Protein AF-A0AAV9GGZ1-F1 (afdb_monomer_lite)

pLDDT: mean 77.71, std 17.26, range [25.22, 97.0]

Sequence (362 aa):
MVTKPGWRAYVCIECCAFNQRTHWSYLQCRRCRRIEFIRLPNIDVTDLLNNHFTGLRGQLPMDDAFLESNIDQFIKSGKGVMGRTKLHTTRYTFERFDLGHNNSVMVGFPNWEVIVKELGPSFHSLWDLTRTDGSGKPPLLDLVRAPTRTGLGASEEGKTLTAWFGRNFGIPYTARMKMPNDPMDQAPETVLELLEFLEENVKEALAASGAADSTTAHTLSPRFNEALPIGNYPGQGMHWHSDDEKGVVGDIVASVSLGGLAHMSFALKHKYRVGRLHQGKNIAHVDDVIVKGTLKEEEKLQIQAEFLEGATSWNEATERMSALVRDIKCSQRSVETILKFPLPFGAVMVQQGKSLNEIYVH

Structure (mmCIF, N/CA/C/O backbone):
data_AF-A0AAV9GGZ1-F1
#
_entry.id   AF-A0AAV9GGZ1-F1
#
loop_
_atom_site.group_PDB
_atom_site.id
_atom_site.type_symbol
_atom_site.label_atom_id
_atom_site.label_alt_id
_atom_site.label_comp_id
_atom_site.label_asym_id
_atom_site.label_entity_id
_atom_site.label_seq_id
_atom_site.pdbx_PDB_ins_code
_atom_site.Cartn_x
_atom_site.Cartn_y
_atom_site.Cartn_z
_atom_site.occupancy
_atom_site.B_iso_or_equiv
_atom_site.auth_seq_id
_atom_site.auth_comp_id
_atom_site.auth_asym_id
_atom_site.auth_atom_id
_atom_site.pdbx_PDB_model_num
ATOM 1 N N . MET A 1 1 ? 4.302 -36.174 11.177 1.00 31.92 1 MET A N 1
ATOM 2 C CA . MET A 1 1 ? 3.641 -35.111 10.388 1.00 31.92 1 MET A CA 1
ATOM 3 C C . MET A 1 1 ? 3.763 -33.810 11.154 1.00 31.92 1 MET A C 1
ATOM 5 O O . MET A 1 1 ? 3.112 -33.656 12.176 1.00 31.92 1 MET A O 1
ATOM 9 N N . VAL A 1 2 ? 4.646 -32.913 10.715 1.00 25.22 2 VAL A N 1
ATOM 10 C CA . VAL A 1 2 ? 4.756 -31.568 11.290 1.00 25.22 2 VAL A CA 1
ATOM 11 C C . VAL A 1 2 ? 3.592 -30.763 10.728 1.00 25.22 2 VAL A C 1
ATOM 13 O O . VAL A 1 2 ? 3.607 -30.362 9.565 1.00 25.22 2 VAL A O 1
ATOM 16 N N . THR A 1 3 ? 2.534 -30.596 11.516 1.00 29.08 3 THR A N 1
ATOM 17 C CA . THR A 1 3 ? 1.477 -29.649 11.178 1.00 29.08 3 THR A CA 1
ATOM 18 C C . THR A 1 3 ? 2.125 -28.271 11.131 1.00 29.08 3 THR A C 1
ATOM 20 O O . THR A 1 3 ? 2.647 -27.798 12.142 1.00 29.08 3 THR A O 1
ATOM 23 N N . LYS A 1 4 ? 2.093 -27.612 9.964 1.00 28.45 4 LYS A N 1
ATOM 24 C CA . LYS A 1 4 ? 2.225 -26.148 9.898 1.00 28.45 4 LYS A CA 1
ATOM 25 C C . LYS A 1 4 ? 1.340 -25.545 11.005 1.00 28.45 4 LYS A C 1
ATOM 27 O O . LYS A 1 4 ? 0.327 -26.172 11.324 1.00 28.45 4 LYS A O 1
ATOM 32 N N . PRO A 1 5 ? 1.649 -24.366 11.570 1.00 34.41 5 PRO A N 1
ATOM 33 C CA . PRO A 1 5 ? 0.759 -23.672 12.499 1.00 34.41 5 PRO A CA 1
ATOM 34 C C . PRO A 1 5 ? -0.486 -23.176 11.739 1.00 34.41 5 PRO A C 1
ATOM 36 O O . PRO A 1 5 ? -0.700 -21.991 11.524 1.00 34.41 5 PRO A O 1
ATOM 39 N N . GLY A 1 6 ? -1.282 -24.112 11.232 1.00 32.81 6 GLY A N 1
ATOM 40 C CA . GLY A 1 6 ? -2.591 -23.894 10.674 1.00 32.81 6 GLY A CA 1
ATOM 41 C C . GLY A 1 6 ? -3.533 -23.787 11.851 1.00 32.81 6 GLY A C 1
ATOM 42 O O . GLY A 1 6 ? -3.641 -24.725 12.635 1.00 32.81 6 GLY A O 1
ATOM 43 N N . TRP A 1 7 ? -4.131 -22.608 11.995 1.00 45.72 7 TRP A N 1
ATOM 44 C CA . TRP A 1 7 ? -5.456 -22.385 12.561 1.00 45.72 7 TRP A CA 1
ATOM 45 C C . TRP A 1 7 ? -6.031 -23.580 13.328 1.00 45.72 7 TRP A C 1
ATOM 47 O O . TRP A 1 7 ? -6.526 -24.533 12.727 1.00 45.72 7 TRP A O 1
ATOM 57 N N . ARG A 1 8 ? -6.007 -23.507 14.664 1.00 42.44 8 ARG A N 1
ATOM 58 C CA . ARG A 1 8 ? -6.786 -24.422 15.502 1.00 42.44 8 ARG A CA 1
ATOM 59 C C . ARG A 1 8 ? -8.254 -24.157 15.183 1.00 42.44 8 ARG A C 1
ATOM 61 O O . ARG A 1 8 ? -8.800 -23.133 15.583 1.00 42.44 8 ARG A O 1
ATOM 68 N N . ALA A 1 9 ? -8.864 -25.018 14.376 1.00 51.50 9 ALA A N 1
ATOM 69 C CA . ALA A 1 9 ? -10.282 -24.925 14.090 1.00 51.50 9 ALA A CA 1
ATOM 70 C C . ALA A 1 9 ? -11.036 -25.128 15.412 1.00 51.50 9 ALA A C 1
ATOM 72 O O . ALA A 1 9 ? -10.966 -26.200 16.011 1.00 51.50 9 ALA A O 1
ATOM 73 N N . TYR A 1 10 ? -11.701 -24.079 15.895 1.00 63.03 10 TYR A N 1
ATOM 74 C CA . TYR A 1 10 ? -12.600 -24.181 17.040 1.00 63.03 10 TYR A CA 1
ATOM 75 C C . TYR A 1 10 ? -13.741 -25.130 16.680 1.00 63.03 10 TYR A C 1
ATOM 77 O O . TYR A 1 10 ? -14.231 -25.111 15.553 1.00 63.03 10 TYR A O 1
ATOM 85 N N . VAL A 1 11 ? -14.159 -25.973 17.616 1.00 73.44 11 VAL A N 1
ATOM 86 C CA . VAL A 1 11 ? -15.248 -26.927 17.401 1.00 73.44 11 VAL A CA 1
ATOM 87 C C . VAL A 1 11 ? -16.536 -26.320 17.945 1.00 73.44 11 VAL A C 1
ATOM 89 O O . VAL A 1 11 ? -16.559 -25.817 19.062 1.00 73.44 11 VAL A O 1
ATOM 92 N N . CYS A 1 12 ? -17.611 -26.356 17.159 1.00 77.75 12 CYS A N 1
ATOM 93 C CA . CYS A 1 12 ? -18.922 -25.899 17.596 1.00 77.75 12 CYS A CA 1
ATOM 94 C C . CYS A 1 12 ? -19.422 -26.753 18.764 1.00 77.75 12 CYS A C 1
ATOM 96 O O . CYS A 1 12 ? -19.565 -27.966 18.619 1.00 77.75 12 CYS A O 1
ATOM 98 N N . ILE A 1 13 ? -19.772 -26.124 19.884 1.00 79.62 13 ILE A N 1
ATOM 99 C CA . ILE A 1 13 ? -20.266 -26.837 21.072 1.00 79.62 13 ILE A CA 1
ATOM 100 C C . ILE A 1 13 ? -21.632 -27.513 20.882 1.00 79.62 13 ILE A C 1
ATOM 102 O O . ILE A 1 13 ? -21.994 -28.377 21.667 1.00 79.62 13 ILE A O 1
ATOM 106 N N . GLU A 1 14 ? -22.388 -27.142 19.847 1.00 84.69 14 GLU A N 1
ATOM 107 C CA . GLU A 1 14 ? -23.742 -27.665 19.622 1.00 84.69 14 GLU A CA 1
ATOM 108 C C . GLU A 1 14 ? -23.784 -28.875 18.692 1.00 84.69 14 GLU A C 1
ATOM 110 O O . GLU A 1 14 ? -24.537 -29.811 18.926 1.00 84.69 14 GLU A O 1
ATOM 115 N N . CYS A 1 15 ? -22.972 -28.879 17.634 1.00 87.44 15 CYS A N 1
ATOM 116 C CA . CYS A 1 15 ? -22.989 -29.958 16.639 1.00 87.44 15 CYS A CA 1
ATOM 117 C C . CYS A 1 15 ? -21.618 -30.592 16.381 1.00 87.44 15 CYS A C 1
ATOM 119 O O . CYS A 1 15 ? -21.482 -31.404 15.463 1.00 87.44 15 CYS A O 1
ATOM 121 N N . CYS A 1 16 ? -20.598 -30.178 17.138 1.00 82.69 16 CYS A N 1
ATOM 122 C CA . CYS A 1 16 ? -19.212 -30.637 17.051 1.00 82.69 16 CYS A CA 1
ATOM 123 C C . CYS A 1 16 ? -18.549 -30.476 15.671 1.00 82.69 16 CYS A C 1
ATOM 125 O O . CYS A 1 16 ? -17.483 -31.034 15.423 1.00 82.69 16 CYS A O 1
ATOM 127 N N . ALA A 1 17 ? -19.144 -29.698 14.762 1.00 77.62 17 ALA A N 1
ATOM 128 C CA . ALA A 1 17 ? -18.520 -29.360 13.489 1.00 77.62 17 ALA A CA 1
ATOM 129 C C . ALA A 1 17 ? -17.430 -28.298 13.685 1.00 77.62 17 ALA A C 1
ATOM 131 O O . ALA A 1 17 ? -17.545 -27.428 14.549 1.00 77.62 17 ALA A O 1
ATOM 132 N N . PHE A 1 18 ? -16.398 -28.326 12.843 1.00 71.75 18 PHE A N 1
ATOM 133 C CA . PHE A 1 18 ? -15.385 -27.276 12.828 1.00 71.75 18 PHE A CA 1
ATOM 134 C C . PHE A 1 18 ? -16.003 -25.928 12.440 1.00 71.75 18 PHE A C 1
ATOM 136 O O . PHE A 1 18 ? -16.658 -25.788 11.402 1.00 71.75 18 PHE A O 1
ATOM 143 N N . ASN A 1 19 ? -15.784 -24.929 13.287 1.00 66.94 19 ASN A N 1
ATOM 144 C CA . ASN A 1 19 ? -16.133 -23.549 13.016 1.00 66.94 19 ASN A CA 1
ATOM 145 C C . ASN A 1 19 ? -15.199 -22.979 11.953 1.00 66.94 19 ASN A C 1
ATOM 147 O O . ASN A 1 19 ? -14.006 -23.289 11.898 1.00 66.94 19 ASN A O 1
ATOM 151 N N . GLN A 1 20 ? -15.744 -22.075 11.148 1.00 71.19 20 GLN A N 1
ATOM 152 C CA . GLN A 1 20 ? -14.938 -21.215 10.306 1.00 71.19 20 GLN A CA 1
ATOM 153 C C . GLN A 1 20 ? -14.939 -19.813 10.899 1.00 71.19 20 GLN A C 1
ATOM 155 O O . GLN A 1 20 ? -15.985 -19.278 11.268 1.00 71.19 20 GLN A O 1
ATOM 160 N N . ARG A 1 21 ? -13.762 -19.188 10.937 1.00 72.94 21 ARG A N 1
ATOM 161 C CA . ARG A 1 21 ? -13.689 -17.748 11.152 1.00 72.94 21 ARG A CA 1
ATOM 162 C C . ARG A 1 21 ? -13.918 -17.042 9.824 1.00 72.94 21 ARG A C 1
ATOM 164 O O . ARG A 1 21 ? -13.011 -16.985 8.993 1.00 72.94 21 ARG A O 1
ATOM 171 N N . THR A 1 22 ? -15.151 -16.601 9.613 1.00 75.56 22 THR A N 1
ATOM 172 C CA . THR A 1 22 ? -15.595 -15.780 8.475 1.00 75.56 22 THR A CA 1
ATOM 173 C C . THR A 1 22 ? -15.694 -14.304 8.846 1.00 75.56 22 THR A C 1
ATOM 175 O O . THR A 1 22 ? -15.587 -13.454 7.968 1.00 75.56 22 THR A O 1
ATOM 178 N N . HIS A 1 23 ? -15.823 -14.019 10.143 1.00 78.88 23 HIS A N 1
ATOM 179 C CA . HIS A 1 23 ? -15.986 -12.691 10.707 1.00 78.88 23 HIS A CA 1
ATOM 180 C C . HIS A 1 23 ? -14.882 -12.385 11.733 1.00 78.88 23 HIS A C 1
ATOM 182 O O . HIS A 1 23 ? -14.370 -13.296 12.395 1.00 78.88 23 HIS A O 1
ATOM 188 N N . TRP A 1 24 ? -14.484 -11.117 11.858 1.00 81.19 24 TRP A N 1
ATOM 189 C CA . TRP A 1 24 ? -13.409 -10.699 12.765 1.00 81.19 24 TRP A CA 1
ATOM 190 C C . TRP A 1 24 ? -13.712 -11.063 14.228 1.00 81.19 24 TRP A C 1
ATOM 192 O O . TRP A 1 24 ? -12.900 -11.692 14.912 1.00 81.19 24 TRP A O 1
ATOM 202 N N . SER A 1 25 ? -14.925 -10.757 14.674 1.00 73.94 25 SER A N 1
ATOM 203 C CA . SER A 1 25 ? -15.319 -10.744 16.095 1.00 73.94 25 SER A CA 1
ATOM 204 C C . SER A 1 25 ? -16.024 -12.012 16.576 1.00 73.94 25 SER A C 1
ATOM 206 O O . SER A 1 25 ? -16.293 -12.162 17.766 1.00 73.94 25 SER A O 1
ATOM 208 N N . TYR A 1 26 ? -16.334 -12.945 15.674 1.00 73.31 26 TYR A N 1
ATOM 209 C CA . TYR A 1 26 ? -17.024 -14.182 16.032 1.00 73.31 26 TYR A CA 1
ATOM 210 C C . TYR A 1 26 ? -16.679 -15.347 15.108 1.00 73.31 26 TYR A C 1
ATOM 212 O O . TYR A 1 26 ? -16.178 -15.190 13.993 1.00 73.31 26 TYR A O 1
ATOM 220 N N . LEU A 1 27 ? -16.962 -16.546 15.602 1.00 76.12 27 LEU A N 1
ATOM 221 C CA . LEU A 1 27 ? -16.938 -17.794 14.857 1.00 76.12 27 LEU A CA 1
ATOM 222 C C . LEU A 1 27 ? -18.356 -18.143 14.429 1.00 76.12 27 LEU A C 1
ATOM 224 O O . LEU A 1 27 ? -19.290 -17.978 15.210 1.00 76.12 27 LEU A O 1
ATOM 228 N N . GLN A 1 28 ? -18.511 -18.671 13.217 1.00 80.94 28 GLN A N 1
ATOM 229 C CA . GLN A 1 28 ? -19.781 -19.230 12.773 1.00 80.94 28 GLN A CA 1
ATOM 230 C C . GLN A 1 28 ? -19.608 -20.713 12.452 1.00 80.94 28 GLN A C 1
ATOM 232 O O . GLN A 1 28 ? -18.733 -21.115 11.673 1.00 80.94 28 GLN A O 1
ATOM 237 N N . CYS A 1 29 ? -20.468 -21.540 13.041 1.00 80.88 29 CYS A N 1
ATOM 238 C CA . CYS A 1 29 ? -20.536 -22.948 12.697 1.00 80.88 29 CYS A CA 1
ATOM 239 C C . CYS A 1 29 ? -21.097 -23.120 11.283 1.00 80.88 29 CYS A C 1
ATOM 241 O O . CYS A 1 29 ? -22.196 -22.655 10.982 1.00 80.88 29 CYS A O 1
ATOM 243 N N . ARG A 1 30 ? -20.391 -23.856 10.418 1.00 77.06 30 ARG A N 1
ATOM 244 C CA . ARG A 1 30 ? -20.884 -24.146 9.062 1.00 77.06 30 ARG A CA 1
ATOM 245 C C . ARG A 1 30 ? -22.129 -25.037 9.041 1.00 77.06 30 ARG A C 1
ATOM 247 O O . ARG A 1 30 ? -22.916 -24.929 8.112 1.00 77.06 30 ARG A O 1
ATOM 254 N N . ARG A 1 31 ? -22.307 -25.906 10.044 1.00 80.44 31 ARG A N 1
ATOM 255 C CA . ARG A 1 31 ? -23.391 -26.902 10.075 1.00 80.44 31 ARG A CA 1
ATOM 256 C C . ARG A 1 31 ? -24.676 -26.357 10.692 1.00 80.44 31 ARG A C 1
ATOM 258 O O . ARG A 1 31 ? -25.709 -26.386 10.042 1.00 80.44 31 ARG A O 1
ATOM 265 N N . CYS A 1 32 ? -24.622 -25.875 11.933 1.00 87.00 32 CYS A N 1
ATOM 266 C CA . CYS A 1 32 ? -25.814 -25.400 12.646 1.00 87.00 32 CYS A CA 1
ATOM 267 C C . CYS A 1 32 ? -25.961 -23.873 12.662 1.00 87.00 32 CYS A C 1
ATOM 269 O O . CYS A 1 32 ? -26.879 -23.365 13.291 1.00 87.00 32 CYS A O 1
ATOM 271 N N . ARG A 1 33 ? -25.052 -23.129 12.012 1.00 83.69 33 ARG A N 1
ATOM 272 C CA . ARG A 1 33 ? -25.036 -21.653 11.964 1.00 83.69 33 ARG A CA 1
ATOM 273 C C . ARG A 1 33 ? -24.884 -20.939 13.312 1.00 83.69 33 ARG A C 1
ATOM 275 O O . ARG A 1 33 ? -24.861 -19.710 13.316 1.00 83.69 33 ARG A O 1
ATOM 282 N N . ARG A 1 34 ? -24.692 -21.668 14.422 1.00 83.00 34 ARG A N 1
ATOM 283 C CA . ARG A 1 34 ? -24.407 -21.091 15.744 1.00 83.00 34 ARG A CA 1
ATOM 284 C C . ARG A 1 34 ? -23.237 -20.113 15.663 1.00 83.00 34 ARG A C 1
ATOM 286 O O . ARG A 1 34 ? -22.189 -20.443 15.100 1.00 83.00 34 ARG A O 1
ATOM 293 N N . ILE A 1 35 ? -23.438 -18.941 16.251 1.00 82.19 35 ILE A N 1
ATOM 294 C CA . ILE A 1 35 ? -22.429 -17.896 16.387 1.00 82.19 35 ILE A CA 1
ATOM 295 C C . ILE A 1 35 ? -21.815 -17.995 17.782 1.00 82.19 35 ILE A C 1
ATOM 297 O O . ILE A 1 35 ? -22.527 -18.106 18.779 1.00 82.19 35 ILE A O 1
ATOM 301 N N . GLU A 1 36 ? -20.490 -17.969 17.844 1.00 75.31 36 GLU A N 1
ATOM 302 C CA . GLU A 1 36 ? -19.736 -17.902 19.090 1.00 75.31 36 GLU A CA 1
ATOM 303 C C . GLU A 1 36 ? -18.845 -16.663 19.055 1.00 75.31 36 GLU A C 1
ATOM 305 O O . GLU A 1 36 ? -17.898 -16.573 18.269 1.00 75.31 36 GLU A O 1
ATOM 310 N N . PHE A 1 37 ? -19.188 -15.676 19.878 1.00 72.50 37 PHE A N 1
ATOM 311 C CA . PHE A 1 37 ? -18.444 -14.427 19.962 1.00 72.50 37 PHE A CA 1
ATOM 312 C C . PHE A 1 37 ? -17.102 -14.665 20.647 1.00 72.50 37 PHE A C 1
ATOM 314 O O . PHE A 1 37 ? -17.041 -15.181 21.764 1.00 72.50 37 PHE A O 1
ATOM 321 N N . ILE A 1 38 ? -16.017 -14.281 19.973 1.00 65.44 38 ILE A N 1
ATOM 322 C CA . ILE A 1 38 ? -14.684 -14.349 20.564 1.00 65.44 38 ILE A CA 1
ATOM 323 C C . ILE A 1 38 ? -14.480 -13.047 21.325 1.00 65.44 38 ILE A C 1
ATOM 325 O O . ILE A 1 38 ? -14.452 -11.972 20.725 1.00 65.44 38 ILE A O 1
ATOM 329 N N . ARG A 1 39 ? -14.263 -13.136 22.641 1.00 60.16 39 ARG A N 1
ATOM 330 C CA . ARG A 1 39 ? -13.670 -12.014 23.372 1.00 60.16 39 ARG A CA 1
ATOM 331 C C . ARG A 1 39 ? -12.235 -11.855 22.895 1.00 60.16 39 ARG A C 1
ATOM 333 O O . ARG A 1 39 ? -11.362 -12.638 23.266 1.00 60.16 39 ARG A O 1
ATOM 340 N N . LEU A 1 40 ? -12.009 -10.870 22.034 1.00 57.06 40 LEU A N 1
ATOM 341 C CA . LEU A 1 40 ? -10.659 -10.412 21.754 1.00 57.06 40 LEU A CA 1
ATOM 342 C C . LEU A 1 40 ? -10.094 -9.803 23.043 1.00 57.06 40 LEU A C 1
ATOM 344 O O . LEU A 1 40 ? -10.853 -9.164 23.781 1.00 57.06 40 LEU A O 1
ATOM 348 N N . PRO A 1 41 ? -8.807 -10.028 23.357 1.00 52.84 41 PRO A N 1
ATOM 349 C CA . PRO A 1 41 ? -8.187 -9.347 24.484 1.00 52.84 41 PRO A CA 1
ATOM 350 C C . PRO A 1 41 ? -8.375 -7.833 24.320 1.00 52.84 41 PRO A C 1
ATOM 352 O O . PRO A 1 41 ? -8.265 -7.318 23.207 1.00 52.84 41 PRO A O 1
ATOM 355 N N . ASN A 1 42 ? -8.688 -7.129 25.413 1.00 50.47 42 ASN A N 1
ATOM 356 C CA . ASN A 1 42 ? -8.604 -5.671 25.420 1.00 50.47 42 ASN A CA 1
ATOM 357 C C . ASN A 1 42 ? -7.146 -5.324 25.132 1.00 50.47 42 ASN A C 1
ATOM 359 O O . ASN A 1 42 ? -6.278 -5.676 25.927 1.00 50.47 42 ASN A O 1
ATOM 363 N N . ILE A 1 43 ? -6.880 -4.697 23.992 1.00 52.31 43 ILE A N 1
ATOM 364 C CA . ILE A 1 43 ? -5.585 -4.077 23.756 1.00 52.31 43 ILE A CA 1
ATOM 365 C C . ILE A 1 43 ? -5.714 -2.676 24.343 1.00 52.31 43 ILE A C 1
ATOM 367 O O . ILE A 1 43 ? -6.410 -1.835 23.777 1.00 52.31 43 ILE A O 1
ATOM 371 N N . ASP A 1 44 ? -5.135 -2.464 25.521 1.00 51.62 44 ASP A N 1
ATOM 372 C CA . ASP A 1 44 ? -5.004 -1.124 26.085 1.00 51.62 44 ASP A CA 1
ATOM 373 C C . ASP A 1 44 ? -3.918 -0.382 25.292 1.00 51.62 44 ASP A C 1
ATOM 375 O O . ASP A 1 44 ? -2.806 -0.889 25.127 1.00 51.62 44 ASP A O 1
ATOM 379 N N . VAL A 1 45 ? -4.224 0.807 24.768 1.00 49.38 45 VAL A N 1
ATOM 380 C CA . VAL A 1 45 ? -3.216 1.641 24.096 1.00 49.38 45 VAL A CA 1
ATOM 381 C C . VAL A 1 45 ? -2.150 2.048 25.094 1.00 49.38 45 VAL A C 1
ATOM 383 O O . VAL A 1 45 ? -0.980 2.080 24.748 1.00 49.38 45 VAL A O 1
ATOM 386 N N . THR A 1 46 ? -2.512 2.232 26.358 1.00 51.84 46 THR A N 1
ATOM 387 C CA . THR A 1 46 ? -1.570 2.455 27.450 1.00 51.84 46 THR A CA 1
ATOM 388 C C . THR A 1 46 ? -0.571 1.303 27.561 1.00 51.84 46 THR A C 1
ATOM 390 O O . THR A 1 46 ? 0.599 1.557 27.807 1.00 51.84 46 THR A O 1
ATOM 393 N N . ASP A 1 47 ? -0.972 0.056 27.294 1.00 48.75 47 ASP A N 1
ATOM 394 C CA . ASP A 1 47 ? -0.052 -1.089 27.248 1.00 48.75 47 ASP A CA 1
ATOM 395 C C . ASP A 1 47 ? 0.789 -1.135 25.963 1.00 48.75 47 ASP A C 1
ATOM 397 O O . ASP A 1 47 ? 1.914 -1.623 26.012 1.00 48.75 47 ASP A O 1
ATOM 401 N N . LEU A 1 48 ? 0.293 -0.619 24.830 1.00 49.88 48 LEU A N 1
ATOM 402 C CA . LEU A 1 48 ? 1.098 -0.416 23.611 1.00 49.88 48 LEU A CA 1
ATOM 403 C C . LEU A 1 48 ? 2.148 0.696 23.794 1.00 49.88 48 LEU A C 1
ATOM 405 O O . LEU A 1 48 ? 3.224 0.628 23.204 1.00 49.88 48 LEU A O 1
ATOM 409 N N . LEU A 1 49 ? 1.819 1.711 24.597 1.00 48.72 49 LEU A N 1
ATOM 410 C CA . LEU A 1 49 ? 2.619 2.912 24.835 1.00 48.72 49 LEU A CA 1
ATOM 411 C C . LEU A 1 49 ? 3.605 2.763 26.005 1.00 48.72 49 LEU A C 1
ATOM 413 O O . LEU A 1 49 ? 4.730 3.246 25.909 1.00 48.72 49 LEU A O 1
ATOM 417 N N . ASN A 1 50 ? 3.207 2.093 27.092 1.00 44.53 50 ASN A N 1
ATOM 418 C CA . ASN A 1 50 ? 3.972 2.007 28.344 1.00 44.53 50 ASN A CA 1
ATOM 419 C C . ASN A 1 50 ? 4.696 0.673 28.543 1.00 44.53 50 ASN A C 1
ATOM 421 O O . ASN A 1 50 ? 5.563 0.581 29.410 1.00 44.53 50 ASN A O 1
ATOM 425 N N . ASN A 1 51 ? 4.360 -0.366 27.776 1.00 37.66 51 ASN A N 1
ATOM 426 C CA . ASN A 1 51 ? 4.991 -1.671 27.889 1.00 37.66 51 ASN A CA 1
ATOM 427 C C . ASN A 1 51 ? 5.441 -2.179 26.521 1.00 37.66 51 ASN A C 1
ATOM 429 O O . ASN A 1 51 ? 4.727 -2.124 25.525 1.00 37.66 51 ASN A O 1
ATOM 433 N N . HIS A 1 52 ? 6.639 -2.761 26.493 1.00 42.34 52 HIS A N 1
ATOM 434 C CA . HIS A 1 52 ? 7.066 -3.653 25.426 1.00 42.34 52 HIS A CA 1
ATOM 435 C C . HIS A 1 52 ? 5.987 -4.727 25.240 1.00 42.34 52 HIS A C 1
ATOM 437 O O . HIS A 1 52 ? 5.939 -5.688 26.012 1.00 42.34 52 HIS A O 1
ATOM 443 N N . PHE A 1 53 ? 5.112 -4.589 24.242 1.00 38.28 53 PHE A N 1
ATOM 444 C CA . PHE A 1 53 ? 4.126 -5.614 23.926 1.00 38.28 53 PHE A CA 1
ATOM 445 C C . PHE A 1 53 ? 4.868 -6.848 23.391 1.00 38.28 53 PHE A C 1
ATOM 447 O O . PHE A 1 53 ? 5.062 -7.066 22.199 1.00 38.28 53 PHE A O 1
ATOM 454 N N . THR A 1 54 ? 5.316 -7.681 24.325 1.00 39.03 54 THR A N 1
ATOM 455 C CA . THR A 1 54 ? 6.044 -8.942 24.140 1.00 39.03 54 THR A CA 1
ATOM 456 C C . THR A 1 54 ? 5.181 -10.031 23.484 1.00 39.03 54 THR A C 1
ATOM 458 O O . THR A 1 54 ? 5.687 -11.105 23.156 1.00 39.03 54 THR A O 1
ATOM 461 N N . GLY A 1 55 ? 3.895 -9.751 23.225 1.00 36.34 55 GLY A N 1
ATOM 462 C CA . GLY A 1 55 ? 2.948 -10.626 22.521 1.00 36.34 55 GLY A CA 1
ATOM 463 C C . GLY A 1 55 ? 3.098 -10.663 20.993 1.00 36.34 55 GLY A C 1
ATOM 464 O O . GLY A 1 55 ? 2.636 -11.607 20.355 1.00 36.34 55 GLY A O 1
ATOM 465 N N . LEU A 1 56 ? 3.800 -9.693 20.403 1.00 36.97 56 LEU A N 1
ATOM 466 C CA . LEU A 1 56 ? 4.290 -9.721 19.025 1.00 36.97 56 LEU A CA 1
ATOM 467 C C . LEU A 1 56 ? 5.773 -9.373 19.106 1.00 36.97 56 LEU A C 1
ATOM 469 O O . LEU A 1 56 ? 6.127 -8.210 19.236 1.00 36.97 56 LEU A O 1
ATOM 473 N N . ARG A 1 57 ? 6.643 -10.389 19.133 1.00 31.70 57 ARG A N 1
ATOM 474 C CA . ARG A 1 57 ? 8.094 -10.218 19.310 1.00 31.70 57 ARG A CA 1
ATOM 475 C C . ARG A 1 57 ? 8.640 -9.047 18.470 1.00 31.70 57 ARG A C 1
ATOM 477 O O . ARG A 1 57 ? 8.826 -9.212 17.268 1.00 31.70 57 ARG A O 1
ATOM 484 N N . GLY A 1 58 ? 9.015 -7.946 19.128 1.00 33.03 58 GLY A N 1
ATOM 485 C CA . GLY A 1 58 ? 10.354 -7.404 18.913 1.00 33.03 58 GLY A CA 1
ATOM 486 C C . GLY A 1 58 ? 10.593 -5.908 18.733 1.00 33.03 58 GLY A C 1
ATOM 487 O O . GLY A 1 58 ? 11.756 -5.621 18.480 1.00 33.03 58 GLY A O 1
ATOM 488 N N . GLN A 1 59 ? 9.648 -4.964 18.842 1.00 40.34 59 GLN A N 1
ATOM 489 C CA . GLN A 1 59 ? 10.007 -3.534 18.702 1.00 40.34 59 GLN A CA 1
ATOM 490 C C . GLN A 1 59 ? 9.245 -2.613 19.660 1.00 40.34 59 GLN A C 1
ATOM 492 O O . GLN A 1 59 ? 8.027 -2.701 19.783 1.00 40.34 59 GLN A O 1
ATOM 497 N N . LEU A 1 60 ? 10.015 -1.779 20.365 1.00 39.16 60 LEU A N 1
ATOM 498 C CA . LEU A 1 60 ? 9.574 -0.640 21.173 1.00 39.16 60 LEU A CA 1
ATOM 499 C C . LEU A 1 60 ? 8.806 0.380 20.309 1.00 39.16 60 LEU A C 1
ATOM 501 O O . LEU A 1 60 ? 9.020 0.394 19.092 1.00 39.16 60 LEU A O 1
ATOM 505 N N . PRO A 1 61 ? 7.982 1.265 20.909 1.00 44.59 61 PRO A N 1
ATOM 506 C CA . PRO A 1 61 ? 7.631 2.532 20.274 1.00 44.59 61 PRO A CA 1
ATOM 507 C C . PRO A 1 61 ? 8.931 3.174 19.789 1.00 44.59 61 PRO A C 1
ATOM 509 O O . PRO A 1 61 ? 9.859 3.374 20.574 1.00 44.59 61 PRO A O 1
ATOM 512 N N . MET A 1 62 ? 9.050 3.358 18.478 1.00 50.72 62 MET A N 1
ATOM 513 C CA . MET A 1 62 ? 10.277 3.871 17.891 1.00 50.72 62 MET A CA 1
ATOM 514 C C . MET A 1 62 ? 10.303 5.374 18.153 1.00 50.72 62 MET A C 1
ATOM 516 O O . MET A 1 62 ? 9.582 6.113 17.490 1.00 50.72 62 MET A O 1
ATOM 520 N N . ASP A 1 63 ? 11.062 5.815 19.157 1.00 50.31 63 ASP A N 1
ATOM 521 C CA . ASP A 1 63 ? 11.336 7.241 19.319 1.00 50.31 63 ASP A CA 1
ATOM 522 C C . ASP A 1 63 ? 12.159 7.765 18.127 1.00 50.31 63 ASP A C 1
ATOM 524 O O . ASP A 1 63 ? 12.738 6.989 17.355 1.00 50.31 63 ASP A O 1
ATOM 528 N N . ASP A 1 64 ? 12.189 9.087 17.949 1.00 47.81 64 ASP A N 1
ATOM 529 C CA . ASP A 1 64 ? 12.850 9.715 16.800 1.00 47.81 64 ASP A CA 1
ATOM 530 C C . ASP A 1 64 ? 14.331 9.306 16.708 1.00 47.81 64 ASP A C 1
ATOM 532 O O . ASP A 1 64 ? 14.832 9.024 15.621 1.00 47.81 64 ASP A O 1
ATOM 536 N N . ALA A 1 65 ? 15.018 9.153 17.846 1.00 54.06 65 ALA A N 1
ATOM 537 C CA . ALA A 1 65 ? 16.413 8.719 17.896 1.00 54.06 65 ALA A CA 1
ATOM 538 C C . ALA A 1 65 ? 16.591 7.250 17.464 1.00 54.06 65 ALA A C 1
ATOM 540 O O . ALA A 1 65 ? 17.561 6.906 16.778 1.00 54.06 65 ALA A O 1
ATOM 541 N N . PHE A 1 66 ? 15.661 6.365 17.829 1.00 58.69 66 PHE A N 1
ATOM 542 C CA . PHE A 1 66 ? 15.642 4.965 17.421 1.00 58.69 66 PHE A CA 1
ATOM 543 C C . PHE A 1 66 ? 15.346 4.832 15.930 1.00 58.69 66 PHE A C 1
ATOM 545 O O . PHE A 1 66 ? 16.037 4.069 15.248 1.00 58.69 66 PHE A O 1
ATOM 552 N N . LEU A 1 67 ? 14.361 5.579 15.419 1.00 55.88 67 LEU A N 1
ATOM 553 C CA . LEU A 1 67 ? 14.082 5.666 13.987 1.00 55.88 67 LEU A CA 1
ATOM 554 C C . LEU A 1 67 ? 15.339 6.122 13.252 1.00 55.88 67 LEU A C 1
ATOM 556 O O . LEU A 1 67 ? 15.838 5.410 12.389 1.00 55.88 67 LEU A O 1
ATOM 560 N N . GLU A 1 68 ? 15.926 7.248 13.640 1.00 57.19 68 GLU A N 1
ATOM 561 C CA . GLU A 1 68 ? 17.107 7.792 12.972 1.00 57.19 68 GLU A CA 1
ATOM 562 C C . GLU A 1 68 ? 18.305 6.840 12.955 1.00 57.19 68 GLU A C 1
ATOM 564 O O . GLU A 1 68 ? 19.007 6.771 11.948 1.00 57.19 68 GLU A O 1
ATOM 569 N N . SER A 1 69 ? 18.515 6.073 14.026 1.00 59.12 69 SER A N 1
ATOM 570 C CA . SER A 1 69 ? 19.661 5.164 14.142 1.00 59.12 69 SER A CA 1
ATOM 571 C C . SER A 1 69 ? 19.433 3.760 13.567 1.00 59.12 69 SER A C 1
ATOM 573 O O . SER A 1 69 ? 20.409 3.063 13.279 1.00 59.12 69 SER A O 1
ATOM 575 N N . ASN A 1 70 ? 18.181 3.321 13.382 1.00 59.00 70 ASN A N 1
ATOM 576 C CA . ASN A 1 70 ? 17.877 1.928 13.018 1.00 59.00 70 ASN A CA 1
ATOM 577 C C . ASN A 1 70 ? 16.980 1.759 11.788 1.00 59.00 70 ASN A C 1
ATOM 579 O O . ASN A 1 70 ? 16.879 0.640 11.283 1.00 59.00 70 ASN A O 1
ATOM 583 N N . ILE A 1 71 ? 16.359 2.820 11.264 1.00 65.50 71 ILE A N 1
ATOM 584 C CA . ILE A 1 71 ? 15.462 2.744 10.097 1.00 65.50 71 ILE A CA 1
ATOM 585 C C . ILE A 1 71 ? 16.132 2.068 8.890 1.00 65.50 71 ILE A C 1
ATOM 587 O O . ILE A 1 71 ? 15.523 1.233 8.219 1.00 65.50 71 ILE A O 1
ATOM 591 N N . ASP A 1 72 ? 17.428 2.322 8.697 1.00 68.88 72 ASP A N 1
ATOM 592 C CA . ASP A 1 72 ? 18.247 1.730 7.635 1.00 68.88 72 ASP A CA 1
ATOM 593 C C . ASP A 1 72 ? 18.418 0.216 7.769 1.00 68.88 72 ASP A C 1
ATOM 595 O O . ASP A 1 72 ? 18.579 -0.481 6.770 1.00 68.88 72 ASP A O 1
ATOM 599 N N . GLN A 1 73 ? 18.353 -0.322 8.988 1.00 63.53 73 GLN A N 1
ATOM 600 C CA . GLN A 1 73 ? 18.434 -1.766 9.218 1.00 63.53 73 GLN A CA 1
ATOM 601 C C . GLN A 1 73 ? 17.127 -2.473 8.833 1.00 63.53 73 GLN A C 1
ATOM 603 O O . GLN A 1 73 ? 17.131 -3.662 8.493 1.00 63.53 73 GLN A O 1
ATOM 608 N N . PHE A 1 74 ? 16.004 -1.751 8.885 1.00 59.50 74 PHE A N 1
ATOM 609 C CA . PHE A 1 74 ? 14.673 -2.288 8.605 1.00 59.50 74 PHE A CA 1
ATOM 610 C C . PHE A 1 74 ? 14.218 -2.051 7.166 1.00 59.50 74 PHE A C 1
ATOM 612 O O . PHE A 1 74 ? 13.405 -2.825 6.651 1.00 59.50 74 PHE A O 1
ATOM 619 N N . ILE A 1 75 ? 14.770 -1.036 6.500 1.00 76.12 75 ILE A N 1
ATOM 620 C CA . ILE A 1 75 ? 14.554 -0.790 5.078 1.00 76.12 75 ILE A CA 1
ATOM 621 C C . ILE A 1 75 ? 15.516 -1.647 4.265 1.00 76.12 75 ILE A C 1
ATOM 623 O O . ILE A 1 75 ? 16.734 -1.523 4.347 1.00 76.12 75 ILE A O 1
ATOM 627 N N . LYS A 1 76 ? 14.956 -2.492 3.403 1.00 75.94 76 LYS A N 1
ATOM 628 C CA . LYS A 1 76 ? 15.725 -3.186 2.371 1.00 75.94 76 LYS A CA 1
ATOM 629 C C . LYS A 1 76 ? 15.325 -2.631 1.019 1.00 75.94 76 LYS A C 1
ATOM 631 O O . LYS A 1 76 ? 14.226 -2.912 0.546 1.00 75.94 76 LYS A O 1
ATOM 636 N N . SER A 1 77 ? 16.217 -1.865 0.406 1.00 74.56 77 SER A N 1
ATOM 637 C CA . SER A 1 77 ? 16.114 -1.462 -0.993 1.00 74.56 77 SER A CA 1
ATOM 638 C C . SER A 1 77 ? 17.005 -2.359 -1.853 1.00 74.56 77 SER A C 1
ATOM 640 O O . SER A 1 77 ? 18.152 -2.656 -1.522 1.00 74.56 77 SER A O 1
ATOM 642 N N . GLY A 1 78 ? 16.437 -2.854 -2.945 1.00 67.62 78 GLY A N 1
ATOM 643 C CA . GLY A 1 78 ? 17.094 -3.698 -3.931 1.00 67.62 78 GLY A CA 1
ATOM 644 C C . GLY A 1 78 ? 17.294 -2.973 -5.260 1.00 67.62 78 GLY A C 1
ATOM 645 O O . GLY A 1 78 ? 17.064 -1.767 -5.394 1.00 67.62 78 GLY A O 1
ATOM 646 N N . LYS A 1 79 ? 17.702 -3.735 -6.279 1.00 60.69 79 LYS A N 1
ATOM 647 C CA . LYS A 1 79 ? 17.776 -3.256 -7.664 1.00 60.69 79 LYS A CA 1
ATOM 648 C C . LYS A 1 79 ? 16.359 -2.884 -8.126 1.00 60.69 79 LYS A C 1
ATOM 650 O O . LYS A 1 79 ? 15.539 -3.766 -8.344 1.00 60.69 79 LYS A O 1
ATOM 655 N N . GLY A 1 80 ? 16.065 -1.588 -8.206 1.00 63.12 80 GLY A N 1
ATOM 656 C CA . GLY A 1 80 ? 14.741 -1.073 -8.584 1.00 63.12 80 GLY A CA 1
ATOM 657 C C . GLY A 1 80 ? 14.396 0.281 -7.968 1.00 63.12 80 GLY A C 1
ATOM 658 O O . GLY A 1 80 ? 13.621 1.029 -8.547 1.00 63.12 80 GLY A O 1
ATOM 659 N N . VAL A 1 81 ? 15.029 0.642 -6.847 1.00 78.94 81 VAL A N 1
ATOM 660 C CA . VAL A 1 81 ? 14.909 1.987 -6.263 1.00 78.94 81 VAL A CA 1
ATOM 661 C C . VAL A 1 81 ? 15.880 2.940 -6.972 1.00 78.94 81 VAL A C 1
ATOM 663 O O . VAL A 1 81 ? 17.081 2.658 -7.078 1.00 78.94 81 VAL A O 1
ATOM 666 N N . MET A 1 82 ? 15.368 4.046 -7.510 1.00 77.12 82 MET A N 1
ATOM 667 C CA . MET A 1 82 ? 16.137 5.081 -8.211 1.00 77.12 82 MET A CA 1
ATOM 668 C C . MET A 1 82 ? 16.771 6.083 -7.252 1.00 77.12 82 MET A C 1
ATOM 670 O O . MET A 1 82 ? 17.930 6.444 -7.445 1.00 77.12 82 MET A O 1
ATOM 674 N N . GLY A 1 83 ? 16.055 6.455 -6.194 1.00 83.31 83 GLY A N 1
ATOM 675 C CA . GLY A 1 83 ? 16.518 7.407 -5.193 1.00 83.31 83 GLY A CA 1
ATOM 676 C C . GLY A 1 83 ? 15.842 7.191 -3.846 1.00 83.31 83 GLY A C 1
ATOM 677 O O . GLY A 1 83 ? 14.774 6.582 -3.761 1.00 83.31 83 GLY A O 1
ATOM 678 N N . ARG A 1 84 ? 16.486 7.685 -2.789 1.00 88.25 84 ARG A N 1
ATOM 679 C CA . ARG A 1 84 ? 15.936 7.730 -1.436 1.00 88.25 84 ARG A CA 1
ATOM 680 C C . ARG A 1 84 ? 16.134 9.129 -0.871 1.00 88.25 84 ARG A C 1
ATOM 682 O O . ARG A 1 84 ? 17.239 9.663 -0.949 1.00 88.25 84 ARG A O 1
ATOM 689 N N . THR A 1 85 ? 15.084 9.706 -0.303 1.00 87.06 85 THR A N 1
ATOM 690 C CA . THR A 1 85 ? 15.128 11.044 0.292 1.00 87.06 85 THR A CA 1
ATOM 691 C C . THR A 1 85 ? 14.362 11.050 1.600 1.00 87.06 85 THR A C 1
ATOM 693 O O . THR A 1 85 ? 13.223 10.592 1.656 1.00 87.06 85 THR A O 1
ATOM 696 N N . LYS A 1 86 ? 14.985 11.601 2.638 1.00 87.50 86 LYS A N 1
ATOM 697 C CA . LYS A 1 86 ? 14.345 11.815 3.930 1.00 87.50 86 LYS A CA 1
ATOM 698 C C . LYS A 1 86 ? 13.624 13.157 3.924 1.00 87.50 86 LYS A C 1
ATOM 700 O O . LYS A 1 86 ? 14.203 14.155 3.497 1.00 87.50 86 LYS A O 1
ATOM 705 N N . LEU A 1 87 ? 12.379 13.172 4.374 1.00 85.25 87 LEU A N 1
ATOM 706 C CA . LEU A 1 87 ? 11.546 14.366 4.471 1.00 85.25 87 LEU A CA 1
ATOM 707 C C . LEU A 1 87 ? 11.063 14.493 5.913 1.00 85.25 87 LEU A C 1
ATOM 709 O O . LEU A 1 87 ? 10.730 13.494 6.546 1.00 85.25 87 LEU A O 1
ATOM 713 N N . HIS A 1 88 ? 11.000 15.714 6.422 1.00 83.44 88 HIS A N 1
ATOM 714 C CA . HIS A 1 88 ? 10.542 15.973 7.781 1.00 83.44 88 HIS A CA 1
ATOM 715 C C . HIS A 1 88 ? 9.334 16.897 7.738 1.00 83.44 88 HIS A C 1
ATOM 717 O O . HIS A 1 88 ? 9.360 17.933 7.072 1.00 83.44 88 HIS A O 1
ATOM 723 N N . THR A 1 89 ? 8.286 16.511 8.453 1.00 85.06 89 THR A N 1
ATOM 724 C CA . THR A 1 89 ? 7.136 17.361 8.760 1.00 85.06 89 THR A CA 1
ATOM 725 C C . THR A 1 89 ? 7.092 17.582 10.268 1.00 85.06 89 THR A C 1
ATOM 727 O O . THR A 1 89 ? 7.909 17.046 11.019 1.00 85.06 89 THR A O 1
ATOM 730 N N . THR A 1 90 ? 6.150 18.392 10.740 1.00 81.12 90 THR A N 1
ATOM 731 C CA . THR A 1 90 ? 5.932 18.573 12.181 1.00 81.12 90 THR A CA 1
ATOM 732 C C . THR A 1 90 ? 5.450 17.295 12.865 1.00 81.12 90 THR A C 1
ATOM 734 O O . THR A 1 90 ? 5.648 17.151 14.066 1.00 81.12 90 THR A O 1
ATOM 737 N N . ARG A 1 91 ? 4.822 16.383 12.114 1.00 83.69 91 ARG A N 1
ATOM 738 C CA . ARG A 1 91 ? 4.152 15.172 12.608 1.00 83.69 91 ARG A CA 1
ATOM 739 C C . ARG A 1 91 ? 4.938 13.895 12.310 1.00 83.69 91 ARG A C 1
ATOM 741 O O . ARG A 1 91 ? 4.870 12.936 13.076 1.00 83.69 91 ARG A O 1
ATOM 748 N N . TYR A 1 92 ? 5.696 13.884 11.216 1.00 88.12 92 TYR A N 1
ATOM 749 C CA . TYR A 1 92 ? 6.284 12.672 10.661 1.00 88.12 92 TYR A CA 1
ATOM 750 C C . TYR A 1 92 ? 7.710 12.873 10.157 1.00 88.12 92 TYR A C 1
ATOM 752 O O . TYR A 1 92 ? 8.070 13.907 9.595 1.00 88.12 92 TYR A O 1
ATOM 760 N N . THR A 1 93 ? 8.491 11.799 10.246 1.00 85.94 93 THR A N 1
ATOM 761 C CA . THR A 1 93 ? 9.692 11.616 9.431 1.00 85.94 93 THR A CA 1
ATOM 762 C C . THR A 1 93 ? 9.371 10.641 8.304 1.00 85.94 93 THR A C 1
ATOM 764 O O . THR A 1 93 ? 9.100 9.466 8.554 1.00 85.94 93 THR A O 1
ATOM 767 N N . PHE A 1 94 ? 9.389 11.120 7.062 1.00 89.75 94 PHE A N 1
ATOM 768 C CA . PHE A 1 94 ? 9.132 10.316 5.872 1.00 89.75 94 PHE A CA 1
ATOM 769 C C . PHE A 1 94 ? 10.421 9.857 5.195 1.00 89.75 94 PHE A C 1
ATOM 771 O O . PHE A 1 94 ? 11.373 10.615 5.024 1.00 89.75 94 PHE A O 1
ATOM 778 N N . GLU A 1 95 ? 10.398 8.624 4.713 1.00 90.75 95 GLU A N 1
ATOM 779 C CA . GLU A 1 95 ? 11.351 8.085 3.753 1.00 90.75 95 GLU A CA 1
ATOM 780 C C . GLU A 1 95 ? 10.656 7.971 2.398 1.00 90.75 95 GLU A C 1
ATOM 782 O O . GLU A 1 95 ? 9.719 7.186 2.235 1.00 90.75 95 GLU A O 1
ATOM 787 N N . ARG A 1 96 ? 11.097 8.769 1.423 1.00 92.44 96 ARG A N 1
ATOM 788 C CA . ARG A 1 96 ? 10.632 8.717 0.035 1.00 92.44 96 ARG A CA 1
ATOM 789 C C . ARG A 1 96 ? 11.556 7.829 -0.782 1.00 92.44 96 ARG A C 1
ATOM 791 O O . ARG A 1 96 ? 12.757 8.079 -0.847 1.00 92.44 96 ARG A O 1
ATOM 798 N N . PHE A 1 97 ? 10.980 6.852 -1.464 1.00 92.94 97 PHE A N 1
ATOM 799 C CA . PHE A 1 97 ? 11.641 5.979 -2.424 1.00 92.94 97 PHE A CA 1
ATOM 800 C C . PHE A 1 97 ? 11.140 6.307 -3.824 1.00 92.94 97 PHE A C 1
ATOM 802 O O . PHE A 1 97 ? 9.971 6.082 -4.135 1.00 92.94 97 PHE A O 1
ATOM 809 N N . ASP A 1 98 ? 12.022 6.829 -4.668 1.00 91.50 98 ASP A N 1
ATOM 810 C CA . ASP A 1 98 ? 11.738 7.028 -6.087 1.00 91.50 98 ASP A CA 1
ATOM 811 C C . ASP A 1 98 ? 11.893 5.692 -6.822 1.00 91.50 98 ASP A C 1
ATOM 813 O O . ASP A 1 98 ? 12.928 5.026 -6.706 1.00 91.50 98 ASP A O 1
ATOM 817 N N . LEU A 1 99 ? 10.854 5.285 -7.546 1.00 88.75 99 LEU A N 1
ATOM 818 C CA . LEU A 1 99 ? 10.819 4.059 -8.341 1.00 88.75 99 LEU A CA 1
ATOM 819 C C . LEU A 1 99 ? 10.913 4.347 -9.853 1.00 88.75 99 LEU A C 1
ATOM 821 O O . LEU A 1 99 ? 10.931 3.414 -10.654 1.00 88.75 99 LEU A O 1
ATOM 825 N N . GLY A 1 100 ? 11.021 5.618 -10.252 1.00 84.94 100 GLY A N 1
ATOM 826 C CA . GLY A 1 100 ? 11.028 6.065 -11.642 1.00 84.94 100 GLY A CA 1
ATOM 827 C C . GLY A 1 100 ? 9.629 6.210 -12.236 1.00 84.94 100 GLY A C 1
ATOM 828 O O . GLY A 1 100 ? 8.627 5.837 -11.627 1.00 84.94 100 GLY A O 1
ATOM 829 N N . HIS A 1 101 ? 9.550 6.756 -13.456 1.00 83.12 101 HIS A N 1
ATOM 830 C CA . HIS A 1 101 ? 8.281 6.970 -14.180 1.00 83.12 101 HIS A CA 1
ATOM 831 C C . HIS A 1 101 ? 7.248 7.783 -13.378 1.00 83.12 101 HIS A C 1
ATOM 833 O O . HIS A 1 101 ? 6.056 7.487 -13.400 1.00 83.12 101 HIS A O 1
ATOM 839 N N . ASN A 1 102 ? 7.717 8.802 -12.647 1.00 84.81 102 ASN A N 1
ATOM 840 C CA . ASN A 1 102 ? 6.915 9.618 -11.724 1.00 84.81 102 ASN A CA 1
ATOM 841 C C . ASN A 1 102 ? 6.217 8.807 -10.616 1.00 84.81 102 ASN A C 1
ATOM 843 O O . ASN A 1 102 ? 5.222 9.264 -10.051 1.00 84.81 102 ASN A O 1
ATOM 847 N N . ASN A 1 103 ? 6.732 7.616 -10.296 1.00 89.56 103 ASN A N 1
ATOM 848 C CA . ASN A 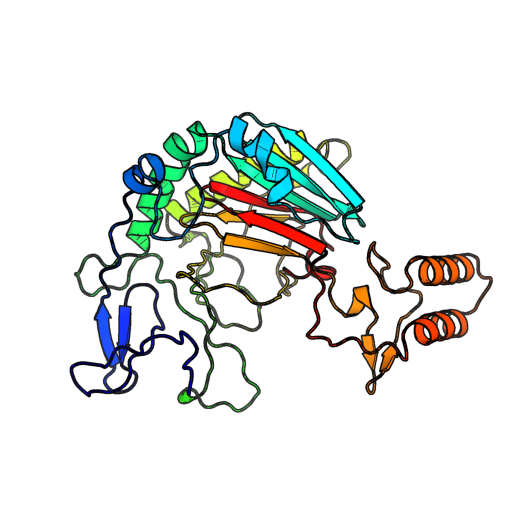1 103 ? 6.227 6.781 -9.218 1.00 89.56 103 ASN A CA 1
ATOM 849 C C . ASN A 1 103 ? 7.138 6.884 -7.998 1.00 89.56 103 ASN A C 1
ATOM 851 O O . ASN A 1 103 ? 8.354 6.721 -8.097 1.00 89.56 103 ASN A O 1
ATOM 855 N N . SER A 1 104 ? 6.551 7.084 -6.824 1.00 92.19 104 SER A N 1
ATOM 856 C CA . SER A 1 104 ? 7.288 7.004 -5.570 1.00 92.19 104 SER A CA 1
ATOM 857 C C . SER A 1 104 ? 6.456 6.388 -4.457 1.00 92.19 104 SER A C 1
ATOM 859 O O . SER A 1 104 ? 5.231 6.458 -4.462 1.00 92.19 104 SER A O 1
ATOM 861 N N . VAL A 1 105 ? 7.137 5.767 -3.500 1.00 94.19 105 VAL A N 1
ATOM 862 C CA . VAL A 1 105 ? 6.533 5.288 -2.256 1.00 94.19 105 VAL A CA 1
ATOM 863 C C . VAL A 1 105 ? 7.127 6.100 -1.122 1.00 94.19 105 VAL A C 1
ATOM 865 O O . VAL A 1 105 ? 8.344 6.172 -0.991 1.00 94.19 105 VAL A O 1
ATOM 868 N N . MET A 1 106 ? 6.285 6.709 -0.303 1.00 94.62 106 MET A N 1
ATOM 869 C CA . MET A 1 106 ? 6.690 7.395 0.917 1.00 94.62 106 MET A CA 1
ATOM 870 C C . MET A 1 106 ? 6.195 6.597 2.116 1.00 94.62 106 MET A C 1
ATOM 872 O O . MET A 1 106 ? 5.047 6.157 2.131 1.00 94.62 106 MET A O 1
ATOM 876 N N . VAL A 1 107 ? 7.043 6.416 3.121 1.00 94.38 107 VAL A N 1
ATOM 877 C CA . VAL A 1 107 ? 6.650 5.844 4.414 1.00 94.38 107 VAL A CA 1
ATOM 878 C C . VAL A 1 107 ? 7.016 6.818 5.522 1.00 94.38 107 VAL A C 1
ATOM 880 O O . VAL A 1 107 ? 8.178 7.170 5.693 1.00 94.38 107 VAL A O 1
ATOM 883 N N . GLY A 1 108 ? 5.996 7.294 6.222 1.00 91.19 108 GLY A N 1
ATOM 884 C CA . GLY A 1 108 ? 6.074 8.200 7.350 1.00 91.19 108 GLY A CA 1
ATOM 885 C C . GLY A 1 108 ? 6.056 7.433 8.656 1.00 91.19 108 GLY A C 1
ATOM 886 O O . GLY A 1 108 ? 5.149 6.639 8.910 1.00 91.19 108 GLY A O 1
ATOM 887 N N . PHE A 1 109 ? 7.024 7.739 9.507 1.00 87.38 109 PHE A N 1
ATOM 888 C CA . PHE A 1 109 ? 7.061 7.304 10.892 1.00 87.38 109 PHE A CA 1
ATOM 889 C C . PHE A 1 109 ? 6.616 8.467 11.784 1.00 87.38 109 PHE A C 1
ATOM 891 O O . PHE A 1 109 ? 7.202 9.551 11.675 1.00 87.38 109 PHE A O 1
ATOM 898 N N . PRO A 1 110 ? 5.550 8.283 12.583 1.00 83.69 110 PRO A N 1
ATOM 899 C CA . PRO A 1 110 ? 4.991 9.357 13.390 1.00 83.69 110 PRO A CA 1
ATOM 900 C C . PRO A 1 110 ? 5.931 9.687 14.542 1.00 83.69 110 PRO A C 1
ATOM 902 O O . PRO A 1 110 ? 6.554 8.791 15.115 1.00 83.69 110 PRO A O 1
ATOM 905 N N . ASN A 1 111 ? 5.963 10.956 14.930 1.00 79.38 111 ASN A N 1
ATOM 906 C CA . ASN A 1 111 ? 6.516 11.322 16.222 1.00 79.38 111 ASN A CA 1
ATOM 907 C C . ASN A 1 111 ? 5.593 10.839 17.362 1.00 79.38 111 ASN A C 1
ATOM 909 O O . ASN A 1 111 ? 4.438 10.441 17.163 1.00 79.38 111 ASN A O 1
ATOM 913 N N . TRP A 1 112 ? 6.099 10.898 18.593 1.00 72.56 112 TRP A N 1
ATOM 914 C CA . TRP A 1 112 ? 5.353 10.458 19.773 1.00 72.56 112 TRP A CA 1
ATOM 915 C C . TRP A 1 112 ? 4.032 11.214 19.990 1.00 72.56 112 TRP A C 1
ATOM 917 O O . TRP A 1 112 ? 3.046 10.630 20.443 1.00 72.56 112 TRP A O 1
ATOM 927 N N . GLU A 1 113 ? 3.990 12.507 19.669 1.00 73.12 113 GLU A N 1
ATOM 928 C CA . GLU A 1 113 ? 2.797 13.322 19.894 1.00 73.12 113 GLU A CA 1
ATOM 929 C C . GLU A 1 113 ? 1.626 12.871 19.022 1.00 73.12 113 GLU A C 1
ATOM 931 O O . GLU A 1 113 ? 0.517 12.739 19.539 1.00 73.12 113 GLU A O 1
ATOM 936 N N . VAL A 1 114 ? 1.880 12.554 17.750 1.00 78.94 114 VAL A N 1
ATOM 937 C CA . VAL A 1 114 ? 0.873 12.011 16.826 1.00 78.94 114 VAL A CA 1
ATOM 938 C C . VAL A 1 114 ? 0.315 10.691 17.351 1.00 78.94 114 VAL A C 1
ATOM 940 O O . VAL A 1 114 ? -0.901 10.486 17.375 1.00 78.94 114 VAL A O 1
ATOM 943 N N . ILE A 1 115 ? 1.192 9.801 17.829 1.00 73.62 115 ILE A N 1
ATOM 944 C CA . ILE A 1 115 ? 0.790 8.503 18.382 1.00 73.62 115 ILE A CA 1
ATOM 945 C C . ILE A 1 115 ? -0.183 8.692 19.556 1.00 73.62 115 ILE A C 1
ATOM 947 O O . ILE A 1 115 ? -1.246 8.071 19.581 1.00 73.62 115 ILE A O 1
ATOM 951 N N . VAL A 1 116 ? 0.171 9.535 20.529 1.00 71.25 116 VAL A N 1
ATOM 952 C CA . VAL A 1 116 ? -0.590 9.659 21.782 1.00 71.25 116 VAL A CA 1
ATOM 953 C C . VAL A 1 116 ? -1.834 10.524 21.627 1.00 71.25 116 VAL A C 1
ATOM 955 O O . VAL A 1 116 ? -2.894 10.164 22.137 1.00 71.25 116 VAL A O 1
ATOM 958 N N . LYS A 1 117 ? -1.707 11.680 20.971 1.00 77.06 117 LYS A N 1
ATOM 959 C CA . LYS A 1 117 ? -2.752 12.712 20.968 1.00 77.06 117 LYS A CA 1
ATOM 960 C C . LYS A 1 117 ? -3.778 12.508 19.857 1.00 77.06 117 LYS A C 1
ATOM 962 O O . LYS A 1 117 ? -4.934 12.860 20.054 1.00 77.06 117 LYS A O 1
ATOM 967 N N . GLU A 1 118 ? -3.373 11.945 18.721 1.00 82.56 118 GLU A N 1
ATOM 968 C CA . GLU A 1 118 ? -4.214 11.900 17.518 1.00 82.56 118 GLU A CA 1
ATOM 969 C C . GLU A 1 118 ? -4.672 10.470 17.199 1.00 82.56 118 GLU A C 1
ATOM 971 O O . GLU A 1 118 ? -5.858 10.207 16.986 1.00 82.56 118 GLU A O 1
ATOM 976 N N . LEU A 1 119 ? -3.743 9.511 17.221 1.00 81.00 119 LEU A N 1
ATOM 977 C CA . LEU A 1 119 ? -4.029 8.134 16.812 1.00 81.00 119 LEU A CA 1
ATOM 978 C C . LEU A 1 119 ? -4.504 7.227 17.946 1.00 81.00 119 LEU A C 1
ATOM 980 O O . LEU A 1 119 ? -5.260 6.292 17.688 1.00 81.00 119 LEU A O 1
ATOM 984 N N . GLY A 1 120 ? -4.096 7.485 19.189 1.00 73.06 120 GLY A N 1
ATOM 985 C CA . GLY A 1 120 ? -4.521 6.708 20.356 1.00 73.06 120 GLY A CA 1
ATOM 986 C C . GLY A 1 120 ? -6.049 6.638 20.508 1.00 73.06 120 GLY A C 1
ATOM 987 O O . GLY A 1 120 ? -6.597 5.531 20.511 1.00 73.06 120 GLY A O 1
ATOM 988 N N . PRO A 1 121 ? -6.756 7.786 20.572 1.00 79.44 121 PRO A N 1
ATOM 989 C CA . PRO A 1 121 ? -8.218 7.812 20.640 1.00 79.44 121 PRO A CA 1
ATOM 990 C C . PRO A 1 121 ? -8.875 7.134 19.430 1.00 79.44 121 PRO A C 1
ATOM 992 O O . PRO A 1 121 ? -9.739 6.276 19.601 1.00 79.44 121 PRO A O 1
ATOM 995 N N . SER A 1 122 ? -8.402 7.443 18.220 1.00 79.50 122 SER A N 1
ATOM 996 C CA . SER A 1 122 ? -8.919 6.880 16.966 1.00 79.50 122 SER A CA 1
ATOM 997 C C . SER A 1 122 ? -8.778 5.355 16.909 1.00 79.50 122 SER A C 1
ATOM 999 O O . SER A 1 122 ? -9.696 4.653 16.488 1.00 79.50 122 SER A O 1
ATOM 1001 N N . PHE A 1 123 ? -7.654 4.808 17.384 1.00 77.94 123 PHE A N 1
ATOM 1002 C CA . PHE A 1 123 ? -7.458 3.363 17.462 1.00 77.94 123 PHE A CA 1
ATOM 1003 C C . PHE A 1 123 ? -8.396 2.706 18.471 1.00 77.94 123 PHE A C 1
ATOM 1005 O O . PHE A 1 123 ? -8.944 1.650 18.165 1.00 77.94 123 PHE A O 1
ATOM 1012 N N . HIS A 1 124 ? -8.604 3.307 19.645 1.00 75.56 124 HIS A N 1
ATOM 1013 C CA . HIS A 1 124 ? -9.564 2.787 20.618 1.00 75.56 124 HIS A CA 1
ATOM 1014 C C . HIS A 1 124 ? -10.978 2.753 20.052 1.00 75.56 124 HIS A C 1
ATOM 1016 O O . HIS A 1 124 ? -11.616 1.702 20.092 1.00 75.56 124 HIS A O 1
ATOM 1022 N N . SER A 1 125 ? -11.421 3.861 19.456 1.00 82.44 125 SER A N 1
ATOM 1023 C CA . SER A 1 125 ? -12.725 3.944 18.807 1.00 82.44 125 SER A CA 1
ATOM 1024 C C . SER A 1 125 ? -12.853 2.880 17.719 1.00 82.44 125 SER A C 1
ATOM 1026 O O . SER A 1 125 ? -13.775 2.069 17.764 1.00 82.44 125 SER A O 1
ATOM 1028 N N . LEU A 1 126 ? -11.884 2.780 16.799 1.00 81.88 126 LEU A N 1
ATOM 1029 C CA . LEU A 1 126 ? -11.911 1.786 15.723 1.00 81.88 126 LEU A CA 1
ATOM 1030 C C . LEU A 1 126 ? -11.903 0.355 16.272 1.00 81.88 126 LEU A C 1
ATOM 1032 O O . LEU A 1 126 ? -12.631 -0.507 15.778 1.00 81.88 126 LEU A O 1
ATOM 1036 N N . TRP A 1 127 ? -11.101 0.093 17.305 1.00 79.25 127 TRP A N 1
ATOM 1037 C CA . TRP A 1 127 ? -11.062 -1.198 17.978 1.00 79.25 127 TRP A CA 1
ATOM 1038 C C . TRP A 1 127 ? -12.431 -1.543 18.555 1.00 79.25 127 TRP A C 1
ATOM 1040 O O . TRP A 1 127 ? -12.930 -2.638 18.292 1.00 79.25 127 TRP A O 1
ATOM 1050 N N . ASP A 1 128 ? -13.084 -0.613 19.243 1.00 80.38 128 ASP A N 1
ATOM 1051 C CA . ASP A 1 128 ? -14.423 -0.804 19.796 1.00 80.38 128 ASP A CA 1
ATOM 1052 C C . ASP A 1 128 ? -15.475 -1.039 18.707 1.00 80.38 128 ASP A C 1
ATOM 1054 O O . ASP A 1 128 ? -16.319 -1.925 18.862 1.00 80.38 128 ASP A O 1
ATOM 1058 N N . LEU A 1 129 ? -15.352 -0.388 17.544 1.00 82.75 129 LEU A N 1
ATOM 1059 C CA . LEU A 1 129 ? -16.203 -0.663 16.380 1.00 82.75 129 LEU A CA 1
ATOM 1060 C C . LEU A 1 129 ? -16.030 -2.073 15.811 1.00 82.75 129 LEU A C 1
ATOM 1062 O O . LEU A 1 129 ? -16.911 -2.548 15.094 1.00 82.75 129 LEU A O 1
ATOM 1066 N N . THR A 1 130 ? -14.918 -2.754 16.104 1.00 76.50 130 THR A 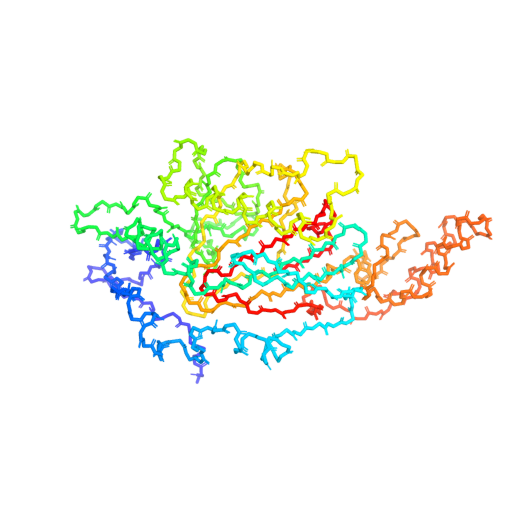N 1
ATOM 1067 C CA . THR A 1 130 ? -14.714 -4.163 15.737 1.00 76.50 130 THR A CA 1
ATOM 1068 C C . THR A 1 130 ? -15.170 -5.132 16.820 1.00 76.50 130 THR A C 1
ATOM 1070 O O . THR A 1 130 ? -15.147 -6.345 16.603 1.00 76.50 130 THR A O 1
ATOM 1073 N N . ARG A 1 131 ? -15.586 -4.661 17.994 1.00 73.81 131 ARG A N 1
ATOM 1074 C CA . ARG A 1 131 ? -15.960 -5.524 19.116 1.00 73.81 131 ARG A CA 1
ATOM 1075 C C . ARG A 1 131 ? -17.455 -5.726 19.199 1.00 73.81 131 ARG A C 1
ATOM 1077 O O . ARG A 1 131 ? -18.260 -4.881 18.838 1.00 73.81 131 ARG A O 1
ATOM 1084 N N . THR A 1 132 ? -17.823 -6.876 19.743 1.00 66.06 132 THR A N 1
ATOM 1085 C CA . THR A 1 132 ? -19.208 -7.137 20.117 1.00 66.06 132 THR A CA 1
ATOM 1086 C C . THR A 1 132 ? -19.440 -6.624 21.528 1.00 66.06 132 THR A C 1
ATOM 1088 O O . THR A 1 132 ? -18.685 -6.975 22.437 1.00 66.06 132 THR A O 1
ATOM 1091 N N . ASP A 1 133 ? -20.514 -5.874 21.724 1.00 71.12 133 ASP A N 1
ATOM 1092 C CA . ASP A 1 133 ? -20.981 -5.382 23.028 1.00 71.12 133 ASP A CA 1
ATOM 1093 C C . ASP A 1 133 ? -21.658 -6.476 23.885 1.00 71.12 133 ASP A C 1
ATOM 1095 O O . ASP A 1 133 ? -22.130 -6.221 24.989 1.00 71.12 133 ASP A O 1
ATOM 1099 N N . GLY A 1 134 ? -21.716 -7.716 23.385 1.00 66.56 134 GLY A N 1
ATOM 1100 C CA . GLY A 1 134 ? -22.394 -8.833 24.043 1.00 66.56 134 GLY A CA 1
ATOM 1101 C C . GLY A 1 134 ? -23.911 -8.858 23.829 1.00 66.56 134 GLY A C 1
ATOM 1102 O O . GLY A 1 134 ? -24.555 -9.797 24.288 1.00 66.56 134 GLY A O 1
ATOM 1103 N N . SER A 1 135 ? -24.478 -7.903 23.082 1.00 71.81 135 SER A N 1
ATOM 1104 C CA . SER A 1 135 ? -25.910 -7.853 22.741 1.00 71.81 135 SER A CA 1
ATOM 1105 C C . SER A 1 135 ? -26.335 -8.890 21.693 1.00 71.81 135 SER A C 1
ATOM 1107 O O . SER A 1 135 ? -27.517 -9.015 21.379 1.00 71.81 135 SER A O 1
ATOM 1109 N N . GLY A 1 136 ? -25.376 -9.620 21.116 1.00 66.69 136 GLY A N 1
ATOM 1110 C CA . GLY A 1 136 ? -25.604 -10.542 20.004 1.00 66.69 136 GLY A CA 1
ATOM 1111 C C . GLY A 1 136 ? -25.699 -9.862 18.634 1.00 66.69 136 GLY A C 1
ATOM 1112 O O . GLY A 1 136 ? -25.830 -10.563 17.631 1.00 66.69 136 GLY A O 1
ATOM 1113 N N . LYS A 1 137 ? -25.603 -8.527 18.566 1.00 67.38 137 LYS A N 1
ATOM 1114 C CA . LYS A 1 137 ? -25.504 -7.786 17.302 1.00 67.38 137 LYS A CA 1
ATOM 1115 C C . LYS A 1 137 ? -24.087 -7.875 16.714 1.00 67.38 137 LYS A C 1
ATOM 1117 O O . LYS A 1 137 ? -23.116 -7.969 17.474 1.00 67.38 137 LYS A O 1
ATOM 1122 N N . PRO A 1 138 ? -23.948 -7.864 15.374 1.00 67.00 138 PRO A N 1
ATOM 1123 C CA . PRO A 1 138 ? -22.644 -7.722 14.746 1.00 67.00 138 PRO A CA 1
ATOM 1124 C C . PRO A 1 138 ? -22.024 -6.362 15.115 1.00 67.00 138 PRO A C 1
ATOM 1126 O O . PRO A 1 138 ? -22.755 -5.404 15.379 1.00 67.00 138 PRO A O 1
ATOM 1129 N N . PRO A 1 139 ? -20.688 -6.282 15.171 1.00 78.56 139 PRO A N 1
ATOM 1130 C CA . PRO A 1 139 ? -19.979 -5.036 15.459 1.00 78.56 139 PRO A CA 1
ATOM 1131 C C . PRO A 1 139 ? -20.172 -4.028 14.319 1.00 78.56 139 PRO A C 1
ATOM 1133 O O . PRO A 1 139 ? -20.412 -4.432 13.187 1.00 78.56 139 PRO A O 1
ATOM 1136 N N . LEU A 1 140 ? -20.031 -2.729 14.590 1.00 79.50 140 LEU A N 1
ATOM 1137 C CA . LEU A 1 140 ? -20.373 -1.687 13.613 1.00 79.50 140 LEU A CA 1
ATOM 1138 C C . LEU A 1 140 ? -19.514 -1.741 12.338 1.00 79.50 140 LEU A C 1
ATOM 1140 O O . LEU A 1 140 ? -20.033 -1.531 11.248 1.00 79.50 140 LEU A O 1
ATOM 1144 N N . LEU A 1 141 ? -18.217 -2.050 12.460 1.00 84.06 141 LEU A N 1
ATOM 1145 C CA . LEU A 1 141 ? -17.317 -2.135 11.303 1.00 84.06 141 LEU A CA 1
ATOM 1146 C C . LEU A 1 141 ? -17.459 -3.460 10.527 1.00 84.06 141 LEU A C 1
ATOM 1148 O O . LEU A 1 141 ? -17.063 -3.524 9.368 1.00 84.06 141 LEU A O 1
ATOM 1152 N N . ASP A 1 142 ? -18.005 -4.509 11.165 1.00 85.56 142 ASP A N 1
ATOM 1153 C CA . ASP A 1 142 ? -18.375 -5.810 10.570 1.00 85.56 142 ASP A CA 1
ATOM 1154 C C . ASP A 1 142 ? -17.383 -6.318 9.498 1.00 85.56 142 ASP A C 1
ATOM 1156 O O . ASP A 1 142 ? -17.724 -6.525 8.331 1.00 85.56 142 ASP A O 1
ATOM 1160 N N . LEU A 1 143 ? -16.106 -6.462 9.885 1.00 88.62 143 LEU A N 1
ATOM 1161 C CA . LEU A 1 143 ? -15.043 -6.920 8.987 1.00 88.62 143 LEU A CA 1
ATOM 1162 C C . LEU A 1 143 ? -15.180 -8.421 8.688 1.00 88.62 143 LEU A C 1
ATOM 1164 O O . LEU A 1 143 ? -15.167 -9.268 9.594 1.00 88.62 143 LEU A O 1
ATOM 1168 N N . VAL A 1 144 ? -15.192 -8.768 7.400 1.00 87.25 144 VAL A N 1
ATOM 1169 C CA . VAL A 1 144 ? -15.390 -10.147 6.925 1.00 87.25 144 VAL A CA 1
ATOM 1170 C C . VAL A 1 144 ? -14.271 -10.615 6.010 1.00 87.25 144 VAL A C 1
ATOM 1172 O O . VAL A 1 144 ? -13.571 -9.827 5.380 1.00 87.25 144 VAL A O 1
ATOM 1175 N N . ARG A 1 145 ? -14.128 -11.934 5.881 1.00 84.50 145 ARG A N 1
ATOM 1176 C CA . ARG A 1 145 ? -13.283 -12.527 4.841 1.00 84.50 145 ARG A CA 1
ATOM 1177 C C . ARG A 1 145 ? -14.099 -12.729 3.571 1.00 84.50 145 ARG A C 1
ATOM 1179 O O . ARG A 1 145 ? -15.085 -13.470 3.594 1.00 84.50 145 ARG A O 1
ATOM 1186 N N . ALA A 1 146 ? -13.665 -12.155 2.455 1.00 82.19 146 ALA A N 1
ATOM 1187 C CA . ALA A 1 146 ? -14.334 -12.391 1.183 1.00 82.19 146 ALA A CA 1
ATOM 1188 C C . ALA A 1 146 ? -13.973 -13.752 0.573 1.00 82.19 146 ALA A C 1
ATOM 1190 O O . ALA A 1 146 ? -12.868 -14.272 0.768 1.00 82.19 146 ALA A O 1
ATOM 1191 N N . PRO A 1 147 ? -14.874 -14.333 -0.235 1.00 75.50 147 PRO A N 1
ATOM 1192 C CA . PRO A 1 147 ? -14.534 -15.445 -1.104 1.00 75.50 147 PRO A CA 1
ATOM 1193 C C . PRO A 1 147 ? -13.476 -15.022 -2.127 1.00 75.50 147 PRO A C 1
ATOM 1195 O O . PRO A 1 147 ? -13.682 -14.095 -2.912 1.00 75.50 147 PRO A O 1
ATOM 1198 N N . THR A 1 148 ? -12.364 -15.752 -2.169 1.00 69.19 148 THR A N 1
ATOM 1199 C CA . THR A 1 148 ? -11.438 -15.706 -3.303 1.00 69.19 148 THR A CA 1
ATOM 1200 C C . THR A 1 148 ? -12.090 -16.437 -4.476 1.00 69.19 148 THR A C 1
ATOM 1202 O O . THR A 1 148 ? -12.661 -17.521 -4.310 1.00 69.19 148 THR A O 1
ATOM 1205 N N . ARG A 1 149 ? -12.041 -15.859 -5.680 1.00 59.06 149 ARG A N 1
ATOM 1206 C CA . ARG A 1 149 ? -12.481 -16.544 -6.902 1.00 59.06 149 ARG A CA 1
ATOM 1207 C C . ARG A 1 149 ? -11.534 -17.717 -7.191 1.00 59.06 149 ARG A C 1
ATOM 1209 O O . ARG A 1 149 ? -10.548 -17.578 -7.908 1.00 59.06 149 ARG A O 1
ATOM 1216 N N . THR A 1 150 ? -11.827 -18.885 -6.631 1.00 46.91 150 THR A N 1
ATOM 1217 C CA . THR A 1 150 ? -11.440 -20.154 -7.260 1.00 46.91 150 THR A CA 1
ATOM 1218 C C . THR A 1 150 ? -12.392 -20.372 -8.442 1.00 46.91 150 THR A C 1
ATOM 1220 O O . THR A 1 150 ? -13.521 -19.887 -8.408 1.00 46.91 150 THR A O 1
ATOM 1223 N N . GLY A 1 151 ? -11.885 -20.934 -9.542 1.00 41.31 151 GLY A N 1
ATOM 1224 C CA . GLY A 1 151 ? -12.448 -20.826 -10.895 1.00 41.31 151 GLY A CA 1
ATOM 1225 C C . GLY A 1 151 ? -13.951 -21.096 -11.060 1.00 41.31 151 GLY A C 1
ATOM 1226 O O . GLY A 1 151 ? -14.614 -21.668 -10.198 1.00 41.31 151 GLY A O 1
ATOM 1227 N N . LEU A 1 152 ? -14.478 -20.659 -12.211 1.00 34.38 152 LEU A N 1
ATOM 1228 C CA . LEU A 1 152 ? -15.823 -20.968 -12.712 1.00 34.38 152 LEU A CA 1
ATOM 1229 C C . LEU A 1 152 ? -16.197 -22.430 -12.381 1.00 34.38 152 LEU A C 1
ATOM 1231 O O . LEU A 1 152 ? -15.648 -23.342 -12.988 1.00 34.38 152 LEU A O 1
ATOM 1235 N N . GLY A 1 153 ? -17.082 -22.643 -11.397 1.00 40.66 153 GLY A N 1
ATOM 1236 C CA . GLY A 1 153 ? -17.603 -23.972 -11.041 1.00 40.66 153 GLY A CA 1
ATOM 1237 C C . GLY A 1 153 ? -17.475 -24.423 -9.578 1.00 40.66 153 GLY A C 1
ATOM 1238 O O . GLY A 1 153 ? -18.014 -25.475 -9.248 1.00 40.66 153 GLY A O 1
ATOM 1239 N N . ALA A 1 154 ? -16.823 -23.680 -8.675 1.00 41.16 154 ALA A N 1
ATOM 1240 C CA . ALA A 1 154 ? -16.796 -24.073 -7.258 1.00 41.16 154 ALA A CA 1
ATOM 1241 C C . ALA A 1 154 ? -18.162 -23.838 -6.573 1.00 41.16 154 ALA A C 1
ATOM 1243 O O . ALA A 1 154 ? -18.654 -22.703 -6.531 1.00 41.16 154 ALA A O 1
ATOM 1244 N N . SER A 1 155 ? -18.759 -24.900 -6.015 1.00 42.88 155 SER A N 1
ATOM 1245 C CA . SER A 1 155 ? -19.942 -24.824 -5.143 1.00 42.88 155 SER A CA 1
ATOM 1246 C C . SER A 1 155 ? -19.692 -23.871 -3.963 1.00 42.88 155 SER A C 1
ATOM 1248 O O . SER A 1 155 ? -18.545 -23.643 -3.568 1.00 42.88 155 SER A O 1
ATOM 1250 N N . GLU A 1 156 ? -20.747 -23.285 -3.381 1.00 49.41 156 GLU A N 1
ATOM 1251 C CA . GLU A 1 156 ? -20.611 -22.348 -2.247 1.00 49.41 156 GLU A CA 1
ATOM 1252 C C . GLU A 1 156 ? -19.817 -22.921 -1.063 1.00 49.41 156 GLU A C 1
ATOM 1254 O O . GLU A 1 156 ? -19.157 -22.177 -0.340 1.00 49.41 156 GLU A O 1
ATOM 1259 N N . GLU A 1 157 ? -19.802 -24.244 -0.917 1.00 45.59 157 GLU A N 1
ATOM 1260 C CA . GLU A 1 157 ? -19.130 -24.970 0.160 1.00 45.59 157 GLU A CA 1
ATOM 1261 C C . GLU A 1 157 ? -17.598 -25.072 -0.020 1.00 45.59 157 GLU A C 1
ATOM 1263 O O . GLU A 1 157 ? -16.879 -25.287 0.964 1.00 45.59 157 GLU A O 1
ATOM 1268 N N . GLY A 1 158 ? -17.086 -24.846 -1.242 1.00 48.91 158 GLY A N 1
ATOM 1269 C CA . GLY A 1 158 ? -15.675 -25.008 -1.627 1.00 48.91 158 GLY A CA 1
ATOM 1270 C C . GLY A 1 158 ? -14.880 -23.715 -1.865 1.00 48.91 158 GLY A C 1
ATOM 1271 O O . GLY A 1 158 ? -13.727 -23.779 -2.290 1.00 48.91 158 GLY A O 1
ATOM 1272 N N . LYS A 1 159 ? -15.456 -22.531 -1.614 1.00 61.53 159 LYS A N 1
ATOM 1273 C CA . LYS A 1 159 ? -14.766 -21.249 -1.850 1.00 61.53 159 LYS A CA 1
ATOM 1274 C C . LYS A 1 159 ? -13.720 -20.962 -0.761 1.00 61.53 159 LYS A C 1
ATOM 1276 O O . LYS A 1 159 ? -14.055 -20.779 0.410 1.00 61.53 159 LYS A O 1
ATOM 1281 N N . THR A 1 160 ? -12.446 -20.878 -1.148 1.00 68.88 160 THR A N 1
ATOM 1282 C CA . THR A 1 160 ? -11.357 -20.391 -0.281 1.00 68.88 160 THR A CA 1
ATOM 1283 C C . THR A 1 160 ? -11.599 -18.920 0.069 1.00 68.88 160 THR A C 1
ATOM 1285 O O . THR A 1 160 ? -11.948 -18.140 -0.813 1.00 68.88 160 THR A O 1
ATOM 1288 N N . LEU A 1 161 ? -11.413 -18.517 1.329 1.00 75.88 161 LEU A N 1
ATOM 1289 C CA . LEU A 1 161 ? -11.571 -17.120 1.762 1.00 75.88 161 LEU A CA 1
ATOM 1290 C C . LEU A 1 161 ? -10.227 -16.376 1.826 1.00 75.88 161 LEU A C 1
ATOM 1292 O O . LEU A 1 161 ? -9.189 -17.011 2.028 1.00 75.88 161 LEU A O 1
ATOM 1296 N N . THR A 1 162 ? -10.255 -15.044 1.722 1.00 79.94 162 THR A N 1
ATOM 1297 C CA . THR A 1 162 ? -9.091 -14.147 1.897 1.00 79.94 162 THR A CA 1
ATOM 1298 C C . THR A 1 162 ? -8.347 -14.438 3.191 1.00 79.94 162 THR A C 1
ATOM 1300 O O . THR A 1 162 ? -8.962 -14.849 4.162 1.00 79.94 162 THR A O 1
ATOM 1303 N N . ALA A 1 163 ? -7.029 -14.258 3.266 1.00 82.94 163 ALA A N 1
ATOM 1304 C CA . ALA A 1 163 ? -6.296 -14.481 4.521 1.00 82.94 163 ALA A CA 1
ATOM 1305 C C . ALA A 1 163 ? -6.527 -13.376 5.571 1.00 82.94 163 ALA A C 1
ATOM 1307 O O . ALA A 1 163 ? -6.144 -13.561 6.719 1.00 82.94 163 ALA A O 1
ATOM 1308 N N . TRP A 1 164 ? -7.178 -12.286 5.183 1.00 85.56 164 TRP A N 1
ATOM 1309 C CA . TRP A 1 164 ? -7.418 -11.062 5.941 1.00 85.56 164 TRP A CA 1
ATOM 1310 C C . TRP A 1 164 ? -8.916 -10.725 5.959 1.00 85.56 164 TRP A C 1
ATOM 1312 O O . TRP A 1 164 ? -9.692 -11.307 5.189 1.00 85.56 164 TRP A O 1
ATOM 1322 N N . PHE A 1 165 ? -9.320 -9.820 6.846 1.00 88.75 165 PHE A N 1
ATOM 1323 C CA . PHE A 1 165 ? -10.699 -9.347 6.990 1.00 88.75 165 PHE A CA 1
ATOM 1324 C C . PHE A 1 165 ? -10.796 -7.915 6.488 1.00 88.75 165 PHE A C 1
ATOM 1326 O O . PHE A 1 165 ? -9.878 -7.140 6.727 1.00 88.75 165 PHE A O 1
ATOM 1333 N N . GLY A 1 166 ? -11.890 -7.548 5.838 1.00 90.81 166 GLY A N 1
ATOM 1334 C CA . GLY A 1 166 ? -12.079 -6.175 5.396 1.00 90.81 166 GLY A CA 1
ATOM 1335 C C . GLY A 1 166 ? -13.536 -5.805 5.185 1.00 90.81 166 GLY A C 1
ATOM 1336 O O . GLY A 1 166 ? -14.429 -6.658 5.251 1.00 90.81 166 GLY A O 1
ATOM 1337 N N . ARG A 1 167 ? -13.737 -4.526 4.891 1.00 91.31 167 ARG A N 1
ATOM 1338 C CA . ARG A 1 167 ? -14.985 -3.928 4.419 1.00 91.31 167 ARG A CA 1
ATOM 1339 C C . ARG A 1 167 ? -14.628 -2.686 3.621 1.00 91.31 167 ARG A C 1
ATOM 1341 O O . ARG A 1 167 ? -13.695 -1.998 4.011 1.00 91.31 167 ARG A O 1
ATOM 1348 N N . ASN A 1 168 ? -15.333 -2.428 2.529 1.00 91.75 168 ASN A N 1
ATOM 1349 C CA . ASN A 1 168 ? -15.080 -1.255 1.706 1.00 91.75 168 ASN A CA 1
ATOM 1350 C C . ASN A 1 168 ? -16.140 -0.176 1.927 1.00 91.75 168 ASN A C 1
ATOM 1352 O O . ASN A 1 168 ? -17.322 -0.496 2.076 1.00 91.75 168 ASN A O 1
ATOM 1356 N N . PHE A 1 169 ? -15.718 1.083 1.889 1.00 92.69 169 PHE A N 1
ATOM 1357 C CA . PHE A 1 169 ? -16.593 2.248 1.891 1.00 92.69 169 PHE A CA 1
ATOM 1358 C C . PHE A 1 169 ? -16.258 3.140 0.697 1.00 92.69 169 PHE A C 1
ATOM 1360 O O . PHE A 1 169 ? -15.098 3.483 0.501 1.00 92.69 169 PHE A O 1
ATOM 1367 N N . GLY A 1 170 ? -17.260 3.535 -0.089 1.00 91.06 170 GLY A N 1
ATOM 1368 C CA . GLY A 1 170 ? -17.083 4.393 -1.262 1.00 91.06 170 GLY A CA 1
ATOM 1369 C C . GLY A 1 170 ? -17.189 3.644 -2.590 1.00 91.06 170 GLY A C 1
ATOM 1370 O O . GLY A 1 170 ? -18.171 2.931 -2.831 1.00 91.06 170 GLY A O 1
ATOM 1371 N N . ILE A 1 171 ? -16.228 3.871 -3.492 1.00 84.94 171 ILE A N 1
ATOM 1372 C CA . ILE A 1 171 ? -16.232 3.253 -4.826 1.00 84.94 171 ILE A CA 1
ATOM 1373 C C . ILE A 1 171 ? -16.119 1.729 -4.688 1.00 84.94 171 ILE A C 1
ATOM 1375 O O . ILE A 1 171 ? -15.192 1.257 -4.044 1.00 84.94 171 ILE A O 1
ATOM 1379 N N . PRO A 1 172 ? -17.018 0.936 -5.304 1.00 74.31 172 PRO A N 1
ATOM 1380 C CA . PRO A 1 172 ? -16.960 -0.514 -5.200 1.00 74.31 172 PRO A CA 1
ATOM 1381 C C . PRO A 1 172 ? -15.627 -1.096 -5.665 1.00 74.31 172 PRO A C 1
ATOM 1383 O O . PRO A 1 172 ? -15.291 -1.018 -6.848 1.00 74.31 172 PRO A O 1
ATOM 1386 N N . TYR A 1 173 ? -14.938 -1.777 -4.750 1.00 64.62 173 TYR A N 1
ATOM 1387 C CA . TYR A 1 173 ? -13.726 -2.531 -5.045 1.00 64.62 173 TYR A CA 1
ATOM 1388 C C . TYR A 1 173 ? -14.019 -3.591 -6.126 1.00 64.62 173 TYR A C 1
ATOM 1390 O O . TYR A 1 173 ? -14.702 -4.592 -5.879 1.00 64.62 173 TYR A O 1
ATOM 1398 N N . THR A 1 174 ? -13.538 -3.384 -7.360 1.00 60.09 174 THR A N 1
ATOM 1399 C CA . THR A 1 174 ? -13.789 -4.312 -8.487 1.00 60.09 174 THR A CA 1
ATOM 1400 C C . THR A 1 174 ? -12.809 -5.483 -8.535 1.00 60.09 174 THR A C 1
ATOM 1402 O O . THR A 1 174 ? -12.784 -6.247 -9.511 1.00 60.09 174 THR A O 1
ATOM 1405 N N . ALA A 1 175 ? -12.019 -5.660 -7.473 1.00 55.81 175 ALA A N 1
ATOM 1406 C CA . ALA A 1 175 ? -11.056 -6.736 -7.364 1.00 55.81 175 ALA A CA 1
ATOM 1407 C C . ALA A 1 175 ? -11.709 -8.110 -7.547 1.00 55.81 175 ALA A C 1
ATOM 1409 O O . ALA A 1 175 ? -12.925 -8.314 -7.513 1.00 55.81 175 ALA A O 1
ATOM 1410 N N . ARG A 1 176 ? -10.868 -9.137 -7.677 1.00 58.38 176 ARG A N 1
ATOM 1411 C CA . ARG A 1 176 ? -11.309 -10.539 -7.811 1.00 58.38 176 ARG A CA 1
ATOM 1412 C C . ARG A 1 176 ? -12.109 -11.066 -6.600 1.00 58.38 176 ARG A C 1
ATOM 1414 O O . ARG A 1 176 ? -12.479 -12.243 -6.604 1.00 58.38 176 ARG A O 1
ATOM 1421 N N . MET A 1 177 ? -12.352 -10.244 -5.581 1.00 67.12 177 MET A N 1
ATOM 1422 C CA . MET A 1 177 ? -12.977 -10.572 -4.302 1.00 67.12 177 MET A CA 1
ATOM 1423 C C . MET A 1 177 ? -14.295 -9.808 -4.161 1.00 67.12 177 MET A C 1
ATOM 1425 O O . MET A 1 177 ? -14.351 -8.610 -4.401 1.00 67.12 177 MET A O 1
ATOM 1429 N N . LYS A 1 178 ? -15.362 -10.499 -3.749 1.00 74.19 178 LYS A N 1
ATOM 1430 C CA . LYS A 1 178 ? -16.634 -9.851 -3.398 1.00 74.19 178 LYS A CA 1
ATOM 1431 C C . LYS A 1 178 ? -16.589 -9.423 -1.930 1.00 74.19 178 LYS A C 1
ATOM 1433 O O . LYS A 1 178 ? -16.983 -10.206 -1.066 1.00 74.19 178 LYS A O 1
ATOM 1438 N N . MET A 1 179 ? -16.051 -8.236 -1.668 1.00 80.38 179 MET A N 1
ATOM 1439 C CA . MET A 1 179 ? -16.083 -7.597 -0.347 1.00 80.38 179 MET A CA 1
ATOM 1440 C C . MET A 1 179 ? -17.443 -6.916 -0.118 1.00 80.38 179 MET A C 1
ATOM 1442 O O . MET A 1 179 ? -18.038 -6.451 -1.094 1.00 80.38 179 MET A O 1
ATOM 1446 N N . PRO A 1 180 ? -17.954 -6.834 1.127 1.00 86.19 180 PRO A N 1
ATOM 1447 C CA . PRO A 1 180 ? -19.028 -5.900 1.441 1.00 86.19 180 PRO A CA 1
ATOM 1448 C C . PRO A 1 180 ? -18.574 -4.479 1.123 1.00 86.19 180 PRO A C 1
ATOM 1450 O O . PRO A 1 180 ? -17.425 -4.123 1.398 1.00 86.19 180 PRO A O 1
ATOM 1453 N N . ASN A 1 181 ? -19.477 -3.711 0.528 1.00 88.56 181 ASN A N 1
ATOM 1454 C CA . ASN A 1 181 ? -19.218 -2.356 0.084 1.00 88.56 181 ASN A CA 1
ATOM 1455 C C . ASN A 1 181 ? -20.417 -1.477 0.409 1.00 88.56 181 ASN A C 1
ATOM 1457 O O . ASN A 1 181 ? -21.482 -1.679 -0.181 1.00 88.56 181 ASN A O 1
ATOM 1461 N N . ASP A 1 182 ? -20.209 -0.480 1.255 1.00 92.31 182 ASP A N 1
ATOM 1462 C CA . ASP A 1 182 ? -21.203 0.547 1.545 1.00 92.31 182 ASP A CA 1
ATOM 1463 C C . ASP A 1 182 ? -20.771 1.887 0.924 1.00 92.31 182 ASP A C 1
ATOM 1465 O O . ASP A 1 182 ? -19.590 2.091 0.636 1.00 92.31 182 ASP A O 1
ATOM 1469 N N . PRO A 1 183 ? -21.696 2.818 0.656 1.00 92.69 183 PRO A N 1
ATOM 1470 C CA . PRO A 1 183 ? -21.343 4.193 0.312 1.00 92.69 183 PRO A CA 1
ATOM 1471 C C . PRO A 1 183 ? -20.478 4.869 1.395 1.00 92.69 183 PRO A C 1
ATOM 1473 O O . PRO A 1 183 ? -20.572 4.529 2.573 1.00 92.69 183 PRO A O 1
ATOM 1476 N N . MET A 1 184 ? -19.648 5.847 1.010 1.00 92.75 184 MET A N 1
ATOM 1477 C CA . MET A 1 184 ? -18.748 6.545 1.948 1.00 92.75 184 MET A CA 1
ATOM 1478 C C . MET A 1 184 ? -19.508 7.278 3.067 1.00 92.75 184 MET A C 1
ATOM 1480 O O . MET A 1 184 ? -19.037 7.326 4.195 1.00 92.75 184 MET A O 1
ATOM 1484 N N . ASP A 1 185 ? -20.709 7.795 2.794 1.00 93.12 185 ASP A N 1
ATOM 1485 C CA . ASP A 1 185 ? -21.559 8.471 3.789 1.00 93.12 185 ASP A CA 1
ATOM 1486 C C . ASP A 1 185 ? -22.158 7.521 4.846 1.00 93.12 185 ASP A C 1
ATOM 1488 O O . ASP A 1 185 ? -22.748 7.976 5.824 1.00 93.12 185 ASP A O 1
ATOM 1492 N N . GLN A 1 186 ? -21.985 6.207 4.673 1.00 93.94 186 GLN A N 1
ATOM 1493 C CA . GLN A 1 186 ? -22.330 5.177 5.655 1.00 93.94 186 GLN A CA 1
ATOM 1494 C C . GLN A 1 186 ? -21.107 4.656 6.417 1.00 93.94 186 GLN A C 1
ATOM 1496 O O . GLN A 1 186 ? -21.247 3.771 7.266 1.00 93.94 186 GLN A O 1
ATOM 1501 N N . ALA A 1 187 ? -19.909 5.173 6.127 1.00 93.38 187 ALA A N 1
ATOM 1502 C CA . ALA A 1 187 ? -18.725 4.838 6.899 1.00 93.38 187 ALA A CA 1
ATOM 1503 C C . ALA A 1 187 ? -18.888 5.322 8.352 1.00 93.38 187 ALA A C 1
ATOM 1505 O O . ALA A 1 187 ? -19.410 6.416 8.582 1.00 93.38 187 ALA A O 1
ATOM 1506 N N . PRO A 1 188 ? -18.448 4.537 9.352 1.00 93.19 188 PRO A N 1
ATOM 1507 C CA . PRO A 1 188 ? -18.404 5.009 10.729 1.00 93.19 188 PRO A CA 1
ATOM 1508 C C . PRO A 1 188 ? -17.576 6.291 10.860 1.00 93.19 188 PRO A C 1
ATOM 1510 O O . PRO A 1 188 ? -16.563 6.430 10.179 1.00 93.19 188 PRO A O 1
ATOM 1513 N N . GLU A 1 189 ? -17.953 7.176 11.785 1.00 92.00 189 GLU A N 1
ATOM 1514 C CA . GLU A 1 189 ? -17.273 8.462 12.019 1.00 92.00 189 GLU A CA 1
ATOM 1515 C C . GLU A 1 189 ? -15.756 8.297 12.174 1.00 92.00 189 GLU A C 1
ATOM 1517 O O . GLU A 1 189 ? -14.995 8.949 11.474 1.00 92.00 189 GLU A O 1
ATOM 1522 N N . THR A 1 190 ? -15.305 7.305 12.945 1.00 90.69 190 THR A N 1
ATOM 1523 C CA . THR A 1 190 ? -13.872 7.008 13.105 1.00 90.69 190 THR A CA 1
ATOM 1524 C C . THR A 1 190 ? -13.156 6.635 11.800 1.00 90.69 190 THR A C 1
ATOM 1526 O O . THR A 1 190 ? -11.964 6.885 11.654 1.00 90.69 190 THR A O 1
ATOM 1529 N N . VAL A 1 191 ? -13.845 6.019 10.833 1.00 92.56 191 VAL A N 1
ATOM 1530 C CA . VAL A 1 191 ? -13.258 5.743 9.509 1.00 92.56 191 VAL A CA 1
ATOM 1531 C C . VAL A 1 191 ? -13.094 7.043 8.723 1.00 92.56 191 VAL A C 1
ATOM 1533 O O . VAL A 1 191 ? -12.070 7.212 8.066 1.00 92.56 191 VAL A O 1
ATOM 1536 N N . LEU A 1 192 ? -14.061 7.958 8.818 1.00 93.19 192 LEU A N 1
ATOM 1537 C CA . LEU A 1 192 ? -13.992 9.278 8.186 1.00 93.19 192 LEU A CA 1
ATOM 1538 C C . LEU A 1 192 ? -12.896 10.148 8.822 1.00 93.19 192 LEU A C 1
ATOM 1540 O O . LEU A 1 192 ? -12.096 10.723 8.093 1.00 93.19 192 LEU A O 1
ATOM 1544 N N . GLU A 1 193 ? -12.774 10.157 10.151 1.00 92.19 193 GLU A N 1
ATOM 1545 C CA . GLU A 1 193 ? -11.694 10.847 10.877 1.00 92.19 193 GLU A CA 1
ATOM 1546 C C . GLU A 1 193 ? -10.304 10.343 10.450 1.00 92.19 193 GLU A C 1
ATOM 1548 O O . GLU A 1 193 ? -9.388 11.128 10.209 1.00 92.19 193 GLU A O 1
ATOM 1553 N N . LEU A 1 194 ? -10.135 9.022 10.303 1.00 92.44 194 LEU A N 1
ATOM 1554 C CA . LEU A 1 194 ? -8.883 8.434 9.812 1.00 92.44 194 LEU A CA 1
ATOM 1555 C C . LEU A 1 194 ? -8.611 8.767 8.339 1.00 92.44 194 LEU A C 1
ATOM 1557 O O . LEU A 1 194 ? -7.449 8.833 7.932 1.00 92.44 194 LEU A O 1
ATOM 1561 N N . LEU A 1 195 ? -9.661 8.962 7.540 1.00 92.94 195 LEU A N 1
ATOM 1562 C CA . LEU A 1 195 ? -9.534 9.402 6.157 1.00 92.94 19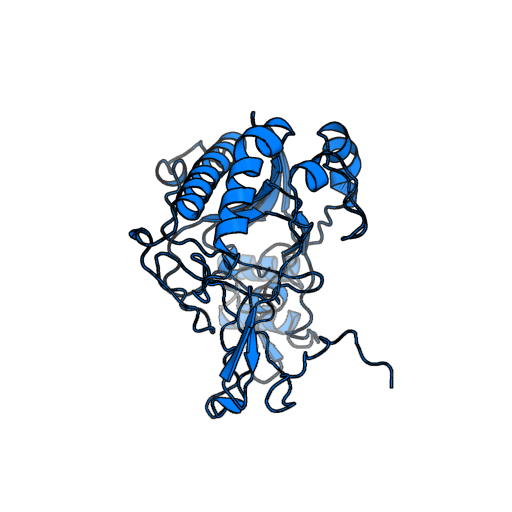5 LEU A CA 1
ATOM 1563 C C . LEU A 1 195 ? -9.035 10.847 6.101 1.00 92.94 195 LEU A C 1
ATOM 1565 O O . LEU A 1 195 ? -8.040 11.107 5.434 1.00 92.94 195 LEU A O 1
ATOM 1569 N N . GLU A 1 196 ? -9.650 11.752 6.863 1.00 91.94 196 GLU A N 1
ATOM 1570 C CA . GLU A 1 196 ? -9.213 13.149 6.992 1.00 91.94 196 GLU A CA 1
ATOM 1571 C C . GLU A 1 196 ? -7.768 13.235 7.501 1.00 91.94 196 GLU A C 1
ATOM 1573 O O . GLU A 1 196 ? -6.934 13.932 6.918 1.00 91.94 196 GLU A O 1
ATOM 1578 N N . PHE A 1 197 ? -7.428 12.431 8.513 1.00 92.12 197 PHE A N 1
ATOM 1579 C CA . PHE A 1 197 ? -6.057 12.284 8.997 1.00 92.12 197 PHE A CA 1
ATOM 1580 C C . PHE A 1 197 ? -5.089 11.892 7.870 1.00 92.12 197 PHE A C 1
ATOM 1582 O O . PHE A 1 197 ? -3.996 12.452 7.757 1.00 92.12 197 PHE A O 1
ATOM 1589 N N . LEU A 1 198 ? -5.460 10.929 7.021 1.00 93.25 198 LEU A N 1
ATOM 1590 C CA . LEU A 1 198 ? -4.639 10.533 5.878 1.00 93.25 198 LEU A CA 1
ATOM 1591 C C . LEU A 1 198 ? -4.511 11.652 4.843 1.00 93.25 198 LEU A C 1
ATOM 1593 O O . LEU A 1 198 ? -3.413 11.860 4.329 1.00 93.25 198 LEU A O 1
ATOM 1597 N N . GLU A 1 199 ? -5.586 12.379 4.542 1.00 92.31 199 GLU A N 1
ATOM 1598 C CA . GLU A 1 199 ? -5.567 13.495 3.587 1.00 92.31 199 GLU A CA 1
ATOM 1599 C C . GLU A 1 199 ? -4.576 14.585 4.012 1.00 92.31 199 GLU A C 1
ATOM 1601 O O . GLU A 1 199 ? -3.764 15.042 3.199 1.00 92.31 199 GLU A O 1
ATOM 1606 N N . GLU A 1 200 ? -4.579 14.953 5.296 1.00 90.50 200 GLU A N 1
ATOM 1607 C CA . GLU A 1 200 ? -3.630 15.915 5.861 1.00 90.50 200 GLU A CA 1
ATOM 1608 C C . GLU A 1 200 ? -2.182 15.430 5.759 1.00 90.50 200 GLU A C 1
ATOM 1610 O O . GLU A 1 200 ? -1.313 16.151 5.263 1.00 90.50 200 GLU A O 1
ATOM 1615 N N . ASN A 1 201 ? -1.914 14.192 6.178 1.00 90.81 201 ASN A N 1
ATOM 1616 C CA . ASN A 1 201 ? -0.555 13.653 6.192 1.00 90.81 201 ASN A CA 1
ATOM 1617 C C . ASN A 1 201 ? 0.001 13.429 4.785 1.00 90.81 201 ASN A C 1
ATOM 1619 O O . ASN A 1 201 ? 1.189 13.645 4.540 1.00 90.81 201 ASN A O 1
ATOM 1623 N N . VAL A 1 202 ? -0.847 13.048 3.828 1.00 91.94 202 VAL A N 1
ATOM 1624 C CA . VAL A 1 202 ? -0.456 12.966 2.418 1.00 91.94 202 VAL A CA 1
ATOM 1625 C C . VAL A 1 202 ? -0.131 14.355 1.882 1.00 91.94 202 VAL A C 1
ATOM 1627 O O .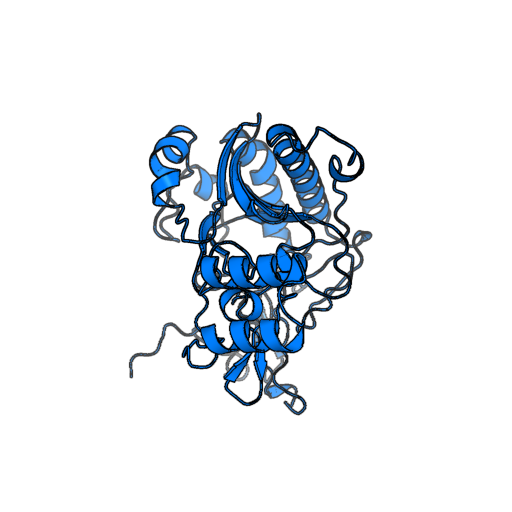 VAL A 1 202 ? 0.883 14.523 1.207 1.00 91.94 202 VAL A O 1
ATOM 1630 N N . LYS A 1 203 ? -0.947 15.367 2.198 1.00 89.50 203 LYS A N 1
ATOM 1631 C CA . LYS A 1 203 ? -0.680 16.753 1.800 1.00 89.50 203 LYS A CA 1
ATOM 1632 C C . LYS A 1 203 ? 0.661 17.248 2.345 1.00 89.50 203 LYS A C 1
ATOM 1634 O O . LYS A 1 203 ? 1.434 17.833 1.586 1.00 89.50 203 LYS A O 1
ATOM 1639 N N . GLU A 1 204 ? 0.958 16.991 3.617 1.00 88.12 204 GLU A N 1
ATOM 1640 C CA . GLU A 1 204 ? 2.253 17.330 4.218 1.00 88.12 204 GLU A CA 1
ATOM 1641 C C . GLU A 1 204 ? 3.414 16.590 3.539 1.00 88.12 204 GLU A C 1
ATOM 1643 O O . GLU A 1 204 ? 4.409 17.219 3.173 1.00 88.12 204 GLU A O 1
ATOM 1648 N N . ALA A 1 205 ? 3.281 15.279 3.313 1.00 89.44 205 ALA A N 1
ATOM 1649 C CA . ALA A 1 205 ? 4.308 14.471 2.657 1.00 89.44 205 ALA A CA 1
ATOM 1650 C C . ALA A 1 205 ? 4.612 14.977 1.239 1.00 89.44 205 ALA A C 1
ATOM 1652 O O . ALA A 1 205 ? 5.775 15.149 0.864 1.00 89.44 205 ALA A O 1
ATOM 1653 N N . LEU A 1 206 ? 3.569 15.273 0.458 1.00 88.38 206 LEU A N 1
ATOM 1654 C CA . LEU A 1 206 ? 3.703 15.797 -0.900 1.00 88.38 206 LEU A CA 1
ATOM 1655 C C . LEU A 1 206 ? 4.350 17.185 -0.912 1.00 88.38 206 LEU A C 1
ATOM 1657 O O . LEU A 1 206 ? 5.252 17.414 -1.720 1.00 88.38 206 LEU A O 1
ATOM 1661 N N . ALA A 1 207 ? 3.956 18.077 0.001 1.00 86.06 207 ALA A N 1
ATOM 1662 C CA . ALA A 1 207 ? 4.569 19.396 0.140 1.00 86.06 207 ALA A CA 1
ATOM 1663 C C . ALA A 1 207 ? 6.059 19.294 0.506 1.00 86.06 207 ALA A C 1
ATOM 1665 O O . ALA A 1 207 ? 6.898 19.909 -0.152 1.00 86.06 207 ALA A O 1
ATOM 1666 N N . ALA A 1 208 ? 6.402 18.461 1.493 1.00 84.69 208 ALA A N 1
ATOM 1667 C CA . ALA A 1 208 ? 7.784 18.243 1.917 1.00 84.69 208 ALA A CA 1
ATOM 1668 C C . ALA A 1 208 ? 8.646 17.621 0.805 1.00 84.69 208 ALA A C 1
ATOM 1670 O O . ALA A 1 208 ? 9.840 17.892 0.716 1.00 84.69 208 ALA A O 1
ATOM 1671 N N . SER A 1 209 ? 8.042 16.820 -0.077 1.00 82.75 209 SER A N 1
ATOM 1672 C CA . SER A 1 209 ? 8.732 16.155 -1.187 1.00 82.75 209 SER A CA 1
ATOM 1673 C C . SER A 1 209 ? 9.130 17.081 -2.347 1.00 82.75 209 SER A C 1
ATOM 1675 O O . SER A 1 209 ? 9.752 16.612 -3.304 1.00 82.75 209 SER A O 1
ATOM 1677 N N . GLY A 1 210 ? 8.748 18.363 -2.300 1.00 75.50 210 GLY A N 1
ATOM 1678 C CA . GLY A 1 210 ? 8.959 19.317 -3.393 1.00 75.50 210 GLY A CA 1
ATOM 1679 C C . GLY A 1 210 ? 8.037 19.097 -4.598 1.00 75.50 210 GLY A C 1
ATOM 1680 O O . GLY A 1 210 ? 8.159 19.797 -5.596 1.00 75.50 210 GLY A O 1
ATOM 1681 N N . ALA A 1 211 ? 7.071 18.173 -4.510 1.00 63.56 211 ALA A N 1
ATOM 1682 C CA . ALA A 1 211 ? 6.062 17.939 -5.549 1.00 63.56 211 ALA A CA 1
ATOM 1683 C C . ALA A 1 211 ? 5.040 19.092 -5.689 1.00 63.56 211 ALA A C 1
ATOM 1685 O O . ALA A 1 211 ? 4.089 18.984 -6.459 1.00 63.56 211 ALA A O 1
ATOM 1686 N N . ALA A 1 212 ? 5.216 20.179 -4.931 1.00 53.97 212 ALA A N 1
ATOM 1687 C CA . ALA A 1 212 ? 4.383 21.375 -4.976 1.00 53.97 212 ALA A CA 1
ATOM 1688 C C . ALA A 1 212 ? 4.728 22.326 -6.142 1.00 53.97 212 ALA A C 1
ATOM 1690 O O . ALA A 1 212 ? 3.909 23.187 -6.467 1.00 53.97 212 ALA A O 1
ATOM 1691 N N . ASP A 1 213 ? 5.884 22.161 -6.798 1.00 46.16 213 ASP A N 1
ATOM 1692 C CA . ASP A 1 213 ? 6.304 23.034 -7.894 1.00 46.16 213 ASP A CA 1
ATOM 1693 C C . ASP A 1 213 ? 5.952 22.451 -9.276 1.00 46.16 213 ASP A C 1
ATOM 1695 O O . ASP A 1 213 ? 6.459 21.417 -9.708 1.00 46.16 213 ASP A O 1
ATOM 1699 N N . SER A 1 214 ? 5.116 23.209 -9.993 1.00 41.56 214 SER A N 1
ATOM 1700 C CA . SER A 1 214 ? 4.643 23.062 -11.380 1.00 41.56 214 SER A CA 1
ATOM 1701 C C . SER A 1 214 ? 3.302 22.327 -11.592 1.00 41.56 214 SER A C 1
ATOM 1703 O O . SER A 1 214 ? 3.176 21.111 -11.670 1.00 41.56 214 SER A O 1
ATOM 1705 N N . THR A 1 215 ? 2.258 23.127 -11.836 1.00 41.06 215 THR A N 1
ATOM 1706 C CA . THR A 1 215 ? 1.040 22.795 -12.612 1.00 41.06 215 THR A CA 1
ATOM 1707 C C . THR A 1 215 ? 0.013 21.782 -12.077 1.00 41.06 215 THR A C 1
ATOM 1709 O O . THR A 1 215 ? -1.089 21.745 -12.622 1.00 41.06 215 THR A O 1
ATOM 1712 N N . THR A 1 216 ? 0.252 21.051 -10.985 1.00 46.59 216 THR A N 1
ATOM 1713 C CA . THR A 1 216 ? -0.726 20.092 -10.420 1.00 46.59 216 THR A CA 1
ATOM 1714 C C . THR A 1 216 ? -1.372 20.570 -9.113 1.00 46.59 216 THR A C 1
ATOM 1716 O O . THR A 1 216 ? -1.363 19.883 -8.102 1.00 46.59 216 THR A O 1
ATOM 1719 N N . ALA A 1 217 ? -2.023 21.735 -9.102 1.00 41.72 217 ALA A N 1
ATOM 1720 C CA . ALA A 1 217 ? -2.762 22.211 -7.917 1.00 41.72 217 ALA A CA 1
ATOM 1721 C C . ALA A 1 217 ? -3.851 21.223 -7.414 1.00 41.72 217 ALA A C 1
ATOM 1723 O O . ALA A 1 217 ? -4.237 21.268 -6.248 1.00 41.72 217 ALA A O 1
ATOM 1724 N N . HIS A 1 218 ? -4.300 20.282 -8.256 1.00 45.94 218 HIS A N 1
ATOM 1725 C CA . HIS A 1 218 ? -5.217 19.199 -7.882 1.00 45.94 218 HIS A CA 1
ATOM 1726 C C . HIS A 1 218 ? -4.588 18.082 -7.022 1.00 45.94 218 HIS A C 1
ATOM 1728 O O . HIS A 1 218 ? -5.333 17.312 -6.426 1.00 45.94 218 HIS A O 1
ATOM 1734 N N . THR A 1 219 ? -3.255 17.990 -6.907 1.00 50.72 219 THR A N 1
ATOM 1735 C CA . THR A 1 219 ? -2.580 16.979 -6.064 1.00 50.72 219 THR A CA 1
ATOM 1736 C C . THR A 1 219 ? -2.339 17.432 -4.621 1.00 50.72 219 THR A C 1
ATOM 1738 O O . THR A 1 219 ? -1.945 16.618 -3.796 1.00 50.72 219 THR A O 1
ATOM 1741 N N . LEU A 1 220 ? -2.579 18.704 -4.280 1.00 51.91 220 LEU A N 1
ATOM 1742 C CA . LEU A 1 220 ? -2.296 19.250 -2.939 1.00 51.91 220 LEU A CA 1
ATOM 1743 C C . LEU A 1 220 ? -3.453 19.100 -1.939 1.00 51.91 220 LEU A C 1
ATOM 1745 O O . LEU A 1 220 ? -3.363 19.550 -0.797 1.00 51.91 220 LEU A O 1
ATOM 1749 N N . SER A 1 221 ? -4.571 18.514 -2.350 1.00 57.31 221 SER A N 1
ATOM 1750 C CA . SER A 1 221 ? -5.670 18.151 -1.452 1.00 57.31 221 SER A CA 1
ATOM 1751 C C . SER A 1 221 ? -6.289 16.862 -1.975 1.00 57.31 221 SER A C 1
ATOM 1753 O O . SER A 1 221 ? -7.334 16.922 -2.629 1.00 57.31 221 SER A O 1
ATOM 1755 N N . PRO A 1 222 ? -5.603 15.715 -1.793 1.00 68.25 222 PRO A N 1
ATOM 1756 C CA . PRO A 1 222 ? -6.205 14.432 -2.118 1.00 68.25 222 PRO A CA 1
ATOM 1757 C C . PRO A 1 222 ? -7.520 14.345 -1.348 1.00 68.25 222 PRO A C 1
ATOM 1759 O O . PRO A 1 222 ? -7.530 14.525 -0.137 1.00 68.25 222 PRO A O 1
ATOM 1762 N N . ARG A 1 223 ? -8.623 14.139 -2.065 1.00 84.12 223 ARG A N 1
ATOM 1763 C CA . ARG A 1 223 ? -9.871 13.692 -1.455 1.00 84.12 223 ARG A CA 1
ATOM 1764 C C . ARG A 1 223 ? -10.025 12.226 -1.771 1.00 84.12 223 ARG A C 1
ATOM 1766 O O . ARG A 1 223 ? -10.157 11.873 -2.947 1.00 84.12 223 ARG A O 1
ATOM 1773 N N . PHE A 1 224 ? -9.981 11.388 -0.749 1.00 88.75 224 PHE A N 1
ATOM 1774 C CA . PHE A 1 224 ? -10.174 9.962 -0.944 1.00 88.75 224 PHE A CA 1
ATOM 1775 C C . PHE A 1 224 ? -11.658 9.677 -1.173 1.00 88.75 224 PHE A C 1
ATOM 1777 O O . PHE A 1 224 ? -12.541 10.163 -0.471 1.00 88.75 224 PHE A O 1
ATOM 1784 N N . ASN A 1 225 ? -11.943 8.899 -2.209 1.00 86.56 225 ASN A N 1
ATOM 1785 C CA . ASN A 1 225 ? -13.294 8.478 -2.582 1.00 86.56 225 ASN A CA 1
ATOM 1786 C C . ASN A 1 225 ? -13.598 7.036 -2.143 1.00 86.56 225 ASN A C 1
ATOM 1788 O O . ASN A 1 225 ? -14.700 6.536 -2.381 1.00 86.56 225 ASN A O 1
ATOM 1792 N N . GLU A 1 226 ? -12.623 6.379 -1.519 1.00 88.62 226 GLU A N 1
ATOM 1793 C CA . GLU A 1 226 ? -12.675 4.998 -1.068 1.00 88.62 226 GLU A CA 1
ATOM 1794 C C . GLU A 1 226 ? -11.866 4.844 0.225 1.00 88.62 226 GLU A C 1
ATOM 1796 O O . GLU A 1 226 ? -10.805 5.449 0.384 1.00 88.62 226 GLU A O 1
ATOM 1801 N N . ALA A 1 227 ? -12.379 4.033 1.147 1.00 92.12 227 ALA A N 1
ATOM 1802 C CA . ALA A 1 227 ? -11.700 3.628 2.366 1.00 92.12 227 ALA A CA 1
ATOM 1803 C C . ALA A 1 227 ? -11.886 2.122 2.571 1.00 92.12 227 ALA A C 1
ATOM 1805 O O . ALA A 1 227 ? -13.011 1.628 2.685 1.00 92.12 227 ALA A O 1
ATOM 1806 N N . LEU A 1 228 ? -10.769 1.401 2.679 1.00 92.25 228 LEU A N 1
ATOM 1807 C CA . LEU A 1 228 ? -10.739 -0.047 2.873 1.00 92.25 228 LEU A CA 1
ATOM 1808 C C . LEU A 1 228 ? -10.098 -0.396 4.227 1.00 92.25 228 LEU A C 1
ATOM 1810 O O . LEU A 1 228 ? -8.903 -0.691 4.292 1.00 92.25 228 LEU A O 1
ATOM 1814 N N . PRO A 1 229 ? -10.859 -0.381 5.337 1.00 93.44 229 PRO A N 1
ATOM 1815 C CA . PRO A 1 229 ? -10.398 -0.951 6.595 1.00 93.44 229 PRO A CA 1
ATOM 1816 C C . PRO A 1 229 ? -10.050 -2.439 6.453 1.00 93.44 229 PRO A C 1
ATOM 1818 O O . PRO A 1 229 ? -10.881 -3.256 6.044 1.00 93.44 229 PRO A O 1
ATOM 1821 N N . ILE A 1 230 ? -8.823 -2.800 6.839 1.00 91.50 230 ILE A N 1
ATOM 1822 C CA . ILE A 1 230 ? -8.312 -4.177 6.805 1.00 91.50 230 ILE A CA 1
ATOM 1823 C C . ILE A 1 230 ? -7.879 -4.607 8.207 1.00 91.50 230 ILE A C 1
ATOM 1825 O O . ILE A 1 230 ? -7.087 -3.943 8.869 1.00 91.50 230 ILE A O 1
ATOM 1829 N N . GLY A 1 231 ? -8.357 -5.775 8.637 1.00 88.31 231 GLY A N 1
ATOM 1830 C CA . GLY A 1 231 ? -7.953 -6.441 9.870 1.00 88.31 231 GLY A CA 1
ATOM 1831 C C . GLY A 1 231 ? -7.110 -7.687 9.597 1.00 88.31 231 GLY A C 1
ATOM 1832 O O . GLY A 1 231 ? -7.540 -8.602 8.886 1.00 88.31 231 GLY A O 1
ATOM 1833 N N . ASN A 1 232 ? -5.933 -7.763 10.224 1.00 83.75 232 ASN A N 1
ATOM 1834 C CA . ASN A 1 232 ? -5.040 -8.924 10.187 1.00 83.75 232 ASN A CA 1
ATOM 1835 C C . ASN A 1 232 ? -4.742 -9.442 11.600 1.00 83.75 232 ASN A C 1
ATOM 1837 O O . ASN A 1 232 ? -4.327 -8.686 12.474 1.00 83.75 232 ASN A O 1
ATOM 1841 N N . TYR A 1 233 ? -4.902 -10.747 11.825 1.00 75.38 233 TYR A N 1
ATOM 1842 C CA . TYR A 1 233 ? -4.370 -11.416 13.017 1.00 75.38 233 TYR A CA 1
ATOM 1843 C C . TYR A 1 233 ? -2.869 -11.707 12.877 1.00 75.38 233 TYR A C 1
ATOM 1845 O O . TYR A 1 233 ? -2.353 -11.747 11.757 1.00 75.38 233 TYR A O 1
ATOM 1853 N N . PRO A 1 234 ? -2.162 -11.998 13.987 1.00 71.81 234 PRO A N 1
ATOM 1854 C CA . PRO A 1 234 ? -0.765 -12.417 13.936 1.00 71.81 234 PRO A CA 1
ATOM 1855 C C . PRO A 1 234 ? -0.525 -13.549 12.925 1.00 71.81 234 PRO A C 1
ATOM 1857 O O . PRO A 1 234 ? -1.182 -14.591 12.963 1.00 71.81 234 PRO A O 1
ATOM 1860 N N . GLY A 1 235 ? 0.426 -13.334 12.013 1.00 70.69 235 GLY A N 1
ATOM 1861 C CA . GLY A 1 235 ? 0.772 -14.280 10.948 1.00 70.69 235 GLY A CA 1
ATOM 1862 C C . GLY A 1 235 ? -0.159 -14.265 9.728 1.00 70.69 235 GLY A C 1
ATOM 1863 O O . GLY A 1 235 ? 0.065 -15.044 8.802 1.00 70.69 235 GLY A O 1
ATOM 1864 N N . GLN A 1 236 ? -1.182 -13.406 9.704 1.00 80.19 236 GLN A N 1
ATOM 1865 C CA . GLN A 1 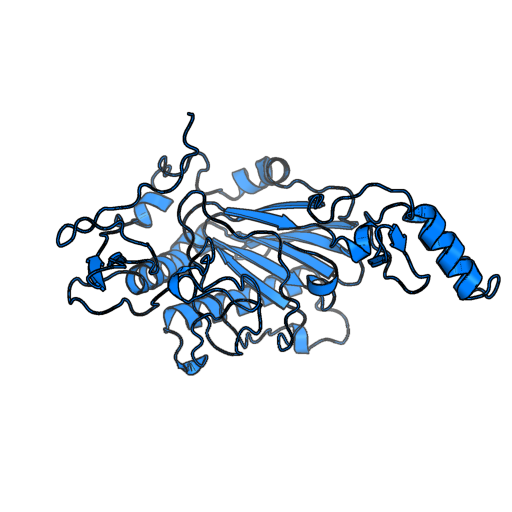236 ? -1.957 -13.107 8.500 1.00 80.19 236 GLN A CA 1
ATOM 1866 C C . GLN A 1 236 ? -1.313 -11.970 7.705 1.00 80.19 236 GLN A C 1
ATOM 1868 O O . GLN A 1 236 ? -0.535 -11.179 8.233 1.00 80.19 236 GLN A O 1
ATOM 1873 N N . GLY A 1 237 ? -1.640 -11.911 6.420 1.00 85.12 237 GLY A N 1
ATOM 1874 C CA . GLY A 1 237 ? -1.186 -10.869 5.515 1.00 85.12 237 GLY A CA 1
ATOM 1875 C C . GLY A 1 237 ? -1.803 -11.042 4.135 1.00 85.12 237 GLY A C 1
ATOM 1876 O O . GLY A 1 237 ? -2.567 -11.983 3.884 1.00 85.12 237 GLY A O 1
ATOM 1877 N N . MET A 1 238 ? -1.453 -10.129 3.241 1.00 87.38 238 MET A N 1
ATOM 1878 C CA . MET A 1 238 ? -1.872 -10.157 1.846 1.00 87.38 238 MET A CA 1
ATOM 1879 C C . MET A 1 238 ? -0.784 -10.816 0.995 1.00 87.38 238 MET A C 1
ATOM 1881 O O . MET A 1 238 ? 0.402 -10.767 1.317 1.00 87.38 238 MET A O 1
ATOM 1885 N N . HIS A 1 239 ? -1.200 -11.523 -0.052 1.00 86.25 239 HIS A N 1
ATOM 1886 C CA . HIS A 1 239 ? -0.272 -11.988 -1.080 1.00 86.25 239 HIS A CA 1
ATOM 1887 C C . HIS A 1 239 ? -0.069 -10.879 -2.108 1.00 86.25 239 HIS A C 1
ATOM 1889 O O . HIS A 1 239 ? -0.937 -10.025 -2.229 1.00 86.25 239 HIS A O 1
ATOM 1895 N N . TRP A 1 240 ? 1.024 -10.962 -2.874 1.00 89.19 240 TRP A N 1
ATOM 1896 C CA . TRP A 1 240 ? 1.355 -10.012 -3.937 1.00 89.19 240 TRP A CA 1
ATOM 1897 C C . TRP A 1 240 ? 0.138 -9.626 -4.780 1.00 89.19 240 TRP A C 1
ATOM 1899 O O . TRP A 1 240 ? -0.461 -10.481 -5.446 1.00 89.19 240 TRP A O 1
ATOM 1909 N N . HIS A 1 241 ? -0.188 -8.341 -4.751 1.00 87.69 241 HIS A N 1
ATOM 1910 C CA . HIS A 1 241 ? -1.311 -7.740 -5.459 1.00 87.69 241 HIS A CA 1
ATOM 1911 C C . HIS A 1 241 ? -0.978 -6.301 -5.856 1.00 87.69 241 HIS A C 1
ATOM 1913 O O . HIS A 1 241 ? 0.106 -5.809 -5.566 1.00 87.69 241 HIS A O 1
ATOM 1919 N N . SER A 1 242 ? -1.866 -5.664 -6.602 1.00 88.38 242 SER A N 1
ATOM 1920 C CA . SER A 1 242 ? -1.745 -4.268 -7.005 1.00 88.38 242 SER A CA 1
ATOM 1921 C C . SER A 1 242 ? -3.117 -3.630 -6.971 1.00 88.38 242 SER A C 1
ATOM 1923 O O . SER A 1 242 ? -4.083 -4.301 -7.331 1.00 88.38 242 SER A O 1
ATOM 1925 N N . ASP A 1 243 ? -3.164 -2.346 -6.633 1.00 86.56 243 ASP A N 1
ATOM 1926 C CA . ASP A 1 243 ? -4.403 -1.566 -6.615 1.00 86.56 243 ASP A CA 1
ATOM 1927 C C . ASP A 1 243 ? -4.644 -0.918 -7.995 1.00 86.56 243 ASP A C 1
ATOM 1929 O O . ASP A 1 243 ? -4.732 0.302 -8.136 1.00 86.56 243 ASP A O 1
ATOM 1933 N N . ASP A 1 244 ? -4.605 -1.731 -9.062 1.00 81.56 244 ASP A N 1
ATOM 1934 C CA . ASP A 1 244 ? -4.833 -1.319 -10.461 1.00 81.56 244 ASP A CA 1
ATOM 1935 C C . ASP A 1 244 ? -6.220 -1.730 -10.983 1.00 81.56 244 ASP A C 1
ATOM 1937 O O . ASP A 1 244 ? -6.423 -1.949 -12.185 1.00 81.56 244 ASP A O 1
ATOM 1941 N N . GLU A 1 245 ? -7.195 -1.866 -10.081 1.00 75.81 245 GLU A N 1
ATOM 1942 C CA . GLU A 1 245 ? -8.564 -2.222 -10.421 1.00 75.81 245 GLU A CA 1
ATOM 1943 C C . GLU A 1 245 ? -9.242 -1.209 -11.353 1.00 75.81 245 GLU A C 1
ATOM 1945 O O . GLU A 1 245 ? -9.072 0.009 -11.280 1.00 75.81 245 GLU A O 1
ATOM 1950 N N . LYS A 1 246 ? -10.131 -1.727 -12.212 1.00 67.06 246 LYS A N 1
ATOM 1951 C CA . LYS A 1 246 ? -10.992 -0.885 -13.048 1.00 67.06 246 LYS A CA 1
ATOM 1952 C C . LYS A 1 246 ? -11.929 -0.083 -12.144 1.00 67.06 246 LYS A C 1
ATOM 1954 O O . LYS A 1 246 ? -12.851 -0.660 -11.572 1.00 67.06 246 LYS A O 1
ATOM 1959 N N . GLY A 1 247 ? -11.721 1.226 -12.062 1.00 62.91 247 GLY A N 1
ATOM 1960 C CA . GLY A 1 247 ? -12.544 2.131 -11.254 1.00 62.91 247 GLY A CA 1
ATOM 1961 C C . GLY A 1 247 ? -11.785 2.832 -10.132 1.00 62.91 247 GLY A C 1
ATOM 1962 O O . GLY A 1 247 ? -12.293 3.833 -9.638 1.00 62.91 247 GLY A O 1
ATOM 1963 N N . VAL A 1 248 ? -10.567 2.388 -9.799 1.00 65.62 248 VAL A N 1
ATOM 1964 C CA . VAL A 1 248 ? -9.643 3.188 -8.985 1.00 65.62 248 VAL A CA 1
ATOM 1965 C C . VAL A 1 248 ? -9.211 4.377 -9.842 1.00 65.62 248 VAL A C 1
ATOM 1967 O O . VAL A 1 248 ? -8.579 4.223 -10.890 1.00 65.62 248 VAL A O 1
ATOM 1970 N N . VAL A 1 249 ? -9.654 5.571 -9.448 1.00 63.47 249 VAL A N 1
ATOM 1971 C CA . VAL A 1 249 ? -9.364 6.834 -10.134 1.00 63.47 249 VAL A CA 1
ATOM 1972 C C . VAL A 1 249 ? -8.484 7.665 -9.218 1.00 63.47 249 VAL A C 1
ATOM 1974 O O . VAL A 1 249 ? -8.924 8.067 -8.146 1.00 63.47 249 VAL A O 1
ATOM 1977 N N . GLY A 1 250 ? -7.263 7.949 -9.657 1.00 74.44 250 GLY A N 1
ATOM 1978 C CA . GLY A 1 250 ? -6.331 8.803 -8.932 1.00 74.44 250 GLY A CA 1
ATOM 1979 C C . GLY A 1 250 ? -4.898 8.307 -9.033 1.00 74.44 250 GLY A C 1
ATOM 1980 O O . GLY A 1 250 ? -4.633 7.212 -9.526 1.00 74.44 250 GLY A O 1
ATOM 1981 N N . ASP A 1 251 ? -3.984 9.138 -8.547 1.00 82.75 251 ASP A N 1
ATOM 1982 C CA . ASP A 1 251 ? -2.545 8.874 -8.585 1.00 82.75 251 ASP A CA 1
ATOM 1983 C C . ASP A 1 251 ? -1.991 8.573 -7.185 1.00 82.75 251 ASP A C 1
ATOM 1985 O O . ASP A 1 251 ? -0.775 8.535 -7.006 1.00 82.75 251 ASP A O 1
ATOM 1989 N N . ILE A 1 252 ? -2.865 8.428 -6.181 1.00 89.06 252 ILE A N 1
ATOM 1990 C CA . ILE A 1 252 ? -2.483 8.272 -4.779 1.00 89.06 252 ILE A CA 1
ATOM 1991 C C . ILE A 1 252 ? -3.272 7.133 -4.138 1.00 89.06 252 ILE A C 1
ATOM 1993 O O . ILE A 1 252 ? -4.500 7.158 -4.128 1.00 89.06 252 ILE A O 1
ATOM 1997 N N . VAL A 1 253 ? -2.548 6.193 -3.532 1.00 91.88 253 VAL A N 1
ATOM 1998 C CA . VAL A 1 253 ? -3.079 5.241 -2.548 1.00 91.88 253 VAL A CA 1
ATOM 1999 C C . VAL A 1 253 ? -2.363 5.505 -1.233 1.00 91.88 253 VAL A C 1
ATOM 2001 O O . VAL A 1 253 ? -1.134 5.562 -1.203 1.00 91.88 253 VAL A O 1
ATOM 2004 N N . ALA A 1 254 ? -3.107 5.679 -0.144 1.00 94.31 254 ALA A N 1
ATOM 2005 C CA . ALA A 1 254 ? -2.525 5.918 1.169 1.00 94.31 254 ALA A CA 1
ATOM 2006 C C . ALA A 1 254 ? -3.098 4.966 2.217 1.00 94.31 254 ALA A C 1
ATOM 2008 O O . ALA A 1 254 ? -4.235 4.514 2.116 1.00 94.31 254 ALA A O 1
ATOM 2009 N N . SER A 1 255 ? -2.298 4.660 3.234 1.00 95.81 255 SER A N 1
ATOM 2010 C CA . SER A 1 255 ? -2.718 3.802 4.340 1.00 95.81 255 SER A CA 1
ATOM 2011 C C . SER A 1 255 ? -2.123 4.277 5.653 1.00 95.81 255 SER A C 1
ATOM 2013 O O . SER A 1 255 ? -0.939 4.615 5.691 1.00 95.81 255 SER A O 1
ATOM 2015 N N . VAL A 1 256 ? -2.900 4.204 6.731 1.00 95.12 256 VAL A N 1
ATOM 2016 C CA . VAL A 1 256 ? -2.417 4.341 8.108 1.00 95.12 256 VAL A CA 1
ATOM 2017 C C . VAL A 1 256 ? -2.467 2.972 8.778 1.00 95.12 256 VAL A C 1
ATOM 2019 O O . VAL A 1 256 ? -3.461 2.254 8.683 1.00 95.12 256 VAL A O 1
ATOM 2022 N N . SER A 1 257 ? -1.370 2.576 9.419 1.00 91.06 257 SER A N 1
ATOM 2023 C CA . SER A 1 257 ? -1.265 1.281 10.094 1.00 91.06 257 SER A CA 1
ATOM 2024 C C . SER A 1 257 ? -1.594 1.423 11.568 1.00 91.06 257 SER A C 1
ATOM 2026 O O . SER A 1 257 ? -0.954 2.190 12.277 1.00 91.06 257 SER A O 1
ATOM 2028 N N . LEU A 1 258 ? -2.572 0.660 12.051 1.00 85.25 258 LEU A N 1
ATOM 2029 C CA . LEU A 1 258 ? -2.978 0.672 13.452 1.00 85.25 258 LEU A CA 1
ATOM 2030 C C . LEU A 1 258 ? -2.837 -0.729 14.062 1.00 85.25 258 LEU A C 1
ATOM 2032 O O . LEU A 1 258 ? -3.155 -1.739 13.434 1.00 85.25 258 LEU A O 1
ATOM 2036 N N . GLY A 1 259 ? -2.372 -0.790 15.307 1.00 78.56 259 GLY A N 1
ATOM 2037 C CA . GLY A 1 259 ? -2.101 -2.032 16.032 1.00 78.56 259 GLY A CA 1
ATOM 2038 C C . GLY A 1 259 ? -0.663 -2.544 15.882 1.00 78.56 259 GLY A C 1
ATOM 2039 O O . GLY A 1 259 ? 0.298 -1.808 16.090 1.00 78.56 259 GLY A O 1
ATOM 2040 N N . GLY A 1 260 ? -0.512 -3.845 15.617 1.00 71.44 260 GLY A N 1
ATOM 2041 C CA . GLY A 1 260 ? 0.789 -4.522 15.613 1.00 71.44 260 GLY A CA 1
ATOM 2042 C C . GLY A 1 260 ? 1.652 -4.229 14.380 1.00 71.44 260 GLY A C 1
ATOM 2043 O O . GLY A 1 260 ? 1.140 -3.897 13.316 1.00 71.44 260 GLY A O 1
ATOM 2044 N N . LEU A 1 261 ? 2.969 -4.430 14.513 1.00 75.69 261 LEU A N 1
ATOM 2045 C CA . LEU A 1 261 ? 3.940 -4.250 13.429 1.00 75.69 261 LEU A CA 1
ATOM 2046 C C . LEU A 1 261 ? 3.636 -5.155 12.223 1.00 75.69 261 LEU A C 1
ATOM 2048 O O . LEU A 1 261 ? 3.658 -6.386 12.331 1.00 75.69 261 LEU A O 1
ATOM 2052 N N . ALA A 1 262 ? 3.458 -4.539 11.057 1.00 83.38 262 ALA A N 1
ATOM 2053 C CA . ALA A 1 262 ? 3.409 -5.212 9.764 1.00 83.38 262 ALA A CA 1
ATOM 2054 C C . ALA A 1 262 ? 4.669 -4.909 8.936 1.00 83.38 262 ALA A C 1
ATOM 2056 O O . ALA A 1 262 ? 5.497 -4.075 9.294 1.00 83.38 262 ALA A O 1
ATOM 2057 N N . HIS A 1 263 ? 4.838 -5.617 7.821 1.00 87.19 263 HIS A N 1
ATOM 2058 C CA . HIS A 1 263 ? 5.854 -5.288 6.824 1.00 87.19 263 HIS A CA 1
ATOM 2059 C C . HIS A 1 263 ? 5.176 -5.116 5.476 1.00 87.19 263 HIS A C 1
ATOM 2061 O O . HIS A 1 263 ? 4.432 -6.002 5.056 1.00 87.19 263 HIS A O 1
ATOM 2067 N N . MET A 1 264 ? 5.502 -4.026 4.792 1.00 93.69 264 MET A N 1
ATOM 2068 C CA . MET A 1 264 ? 5.149 -3.823 3.396 1.00 93.69 264 MET A CA 1
ATOM 2069 C C . MET A 1 264 ? 6.334 -4.218 2.526 1.00 93.69 264 MET A C 1
ATOM 2071 O O . MET A 1 264 ? 7.496 -4.064 2.914 1.00 93.69 264 MET A O 1
ATOM 2075 N N . SER A 1 265 ? 6.069 -4.785 1.360 1.00 93.75 265 SER A N 1
ATOM 2076 C CA . SER A 1 265 ? 7.098 -5.091 0.374 1.00 93.75 265 SER A CA 1
ATOM 2077 C C . SER A 1 265 ? 6.589 -4.682 -0.994 1.00 93.75 265 SER A C 1
ATOM 2079 O O . SER A 1 265 ? 5.407 -4.787 -1.234 1.00 93.75 265 SER A O 1
ATOM 2081 N N . PHE A 1 266 ? 7.463 -4.238 -1.885 1.00 94.06 266 PHE A N 1
ATOM 2082 C CA . PHE A 1 266 ? 7.140 -3.958 -3.278 1.00 94.06 266 PHE A CA 1
ATOM 2083 C C . PHE A 1 266 ? 8.031 -4.794 -4.178 1.00 94.06 266 PHE A C 1
ATOM 2085 O O . PHE A 1 266 ? 9.168 -5.138 -3.830 1.00 94.06 266 PHE A O 1
ATOM 2092 N N . ALA A 1 267 ? 7.521 -5.096 -5.360 1.00 92.81 267 ALA A N 1
ATOM 2093 C CA . ALA A 1 267 ? 8.228 -5.830 -6.386 1.00 92.81 267 ALA A CA 1
ATOM 2094 C C . ALA A 1 267 ? 7.690 -5.502 -7.777 1.00 92.81 267 ALA A C 1
ATOM 2096 O O . ALA A 1 267 ? 6.544 -5.093 -7.938 1.00 92.81 267 ALA A O 1
ATOM 2097 N N . LEU A 1 268 ? 8.503 -5.731 -8.805 1.00 91.50 268 LEU A N 1
ATOM 2098 C CA . LEU A 1 268 ? 8.059 -5.594 -10.190 1.00 91.50 268 LEU A CA 1
ATOM 2099 C C . LEU A 1 268 ? 7.088 -6.713 -10.569 1.00 91.50 268 LEU A C 1
ATOM 2101 O O . LEU A 1 268 ? 7.368 -7.895 -10.330 1.00 91.50 268 LEU A O 1
ATOM 2105 N N . LYS A 1 269 ? 5.990 -6.374 -11.260 1.00 91.00 269 LYS A N 1
ATOM 2106 C CA . LYS A 1 269 ? 5.178 -7.401 -11.925 1.00 91.00 269 LYS A CA 1
ATOM 2107 C C . LYS A 1 269 ? 6.024 -8.128 -12.961 1.00 91.00 269 LYS A C 1
ATOM 2109 O O . LYS A 1 269 ? 6.854 -7.539 -13.654 1.00 91.00 269 LYS A O 1
ATOM 2114 N N . HIS A 1 270 ? 5.740 -9.417 -13.136 1.00 89.31 270 HIS A N 1
ATOM 2115 C CA . HIS A 1 270 ? 6.466 -10.278 -14.071 1.00 89.31 270 HIS A CA 1
ATOM 2116 C C . HIS A 1 270 ? 6.580 -9.681 -15.486 1.00 89.31 270 HIS A C 1
ATOM 2118 O O . HIS A 1 270 ? 7.640 -9.787 -16.105 1.00 89.31 270 HIS A O 1
ATOM 2124 N N . LYS A 1 271 ? 5.513 -9.028 -15.980 1.00 89.50 271 LYS A N 1
ATOM 2125 C CA . LYS A 1 271 ? 5.499 -8.410 -17.316 1.00 89.50 271 LYS A CA 1
ATOM 2126 C C . LYS A 1 271 ? 6.539 -7.300 -17.496 1.00 89.50 271 LYS A C 1
ATOM 2128 O O . LYS A 1 271 ? 7.106 -7.230 -18.575 1.00 89.50 271 LYS A O 1
ATOM 2133 N N . TYR A 1 272 ? 6.836 -6.518 -16.457 1.00 91.38 272 TYR A N 1
ATOM 2134 C CA . TYR A 1 272 ? 7.867 -5.471 -16.521 1.00 91.38 272 TYR A CA 1
ATOM 2135 C C . TYR A 1 272 ? 9.244 -6.008 -16.158 1.00 91.38 272 TYR A C 1
ATOM 2137 O O . TYR A 1 272 ? 10.240 -5.591 -16.729 1.00 91.38 272 TYR A O 1
ATOM 2145 N N . ARG A 1 273 ? 9.323 -6.996 -15.259 1.00 90.00 273 ARG A N 1
ATOM 2146 C CA . ARG A 1 273 ? 10.611 -7.600 -14.904 1.00 90.00 273 ARG A CA 1
ATOM 2147 C C . ARG A 1 273 ? 11.231 -8.371 -16.068 1.00 90.00 273 ARG A C 1
ATOM 2149 O O . ARG A 1 273 ? 12.422 -8.245 -16.316 1.00 90.00 273 ARG A O 1
ATOM 2156 N N . VAL A 1 274 ? 10.461 -9.219 -16.746 1.00 89.56 274 VAL A N 1
ATOM 2157 C CA . VAL A 1 274 ? 10.996 -10.149 -17.759 1.00 89.56 274 VAL A CA 1
ATOM 2158 C C . VAL A 1 274 ? 10.331 -9.930 -19.106 1.00 89.56 274 VAL A C 1
ATOM 2160 O O . VAL A 1 274 ? 11.021 -9.797 -20.113 1.00 89.56 274 VAL A O 1
ATOM 2163 N N . GLY A 1 275 ? 9.004 -9.868 -19.109 1.00 89.31 275 GLY A N 1
ATOM 2164 C CA . GLY A 1 275 ? 8.179 -9.809 -20.307 1.00 89.31 275 GLY A CA 1
ATOM 2165 C C . GLY A 1 275 ? 6.879 -10.590 -20.116 1.00 89.31 275 GLY A C 1
ATOM 2166 O O . GLY A 1 275 ? 6.573 -11.119 -19.036 1.00 89.31 275 GLY A O 1
ATOM 2167 N N . ARG A 1 276 ? 6.088 -10.667 -21.181 1.00 89.56 276 ARG A N 1
ATOM 2168 C CA . ARG A 1 276 ? 4.793 -11.352 -21.217 1.00 89.56 276 ARG A CA 1
ATOM 2169 C C . ARG A 1 276 ? 5.001 -12.829 -21.528 1.00 89.56 276 ARG A C 1
ATOM 2171 O O . ARG A 1 276 ? 5.832 -13.184 -22.355 1.00 89.56 276 ARG A O 1
ATOM 2178 N N . LEU A 1 277 ? 4.224 -13.700 -20.890 1.00 86.00 277 LEU A N 1
ATOM 2179 C CA . LEU A 1 277 ? 4.261 -15.126 -21.202 1.00 86.00 277 LEU A CA 1
ATOM 2180 C C . LEU A 1 277 ? 3.357 -15.409 -22.408 1.00 86.00 277 LEU A C 1
ATOM 2182 O O . LEU A 1 277 ? 2.154 -15.161 -22.349 1.00 86.00 277 LEU A O 1
ATOM 2186 N N . HIS A 1 278 ? 3.920 -15.973 -23.471 1.00 85.81 278 HIS A N 1
ATOM 2187 C CA . HIS A 1 278 ? 3.187 -16.411 -24.654 1.00 85.81 278 HIS A CA 1
ATOM 2188 C C . HIS A 1 278 ? 3.670 -17.804 -25.063 1.00 85.81 278 HIS A C 1
ATOM 2190 O O . HIS A 1 278 ? 4.862 -18.022 -25.265 1.00 85.81 278 HIS A O 1
ATOM 2196 N N . GLN A 1 279 ? 2.747 -18.770 -25.128 1.00 85.25 279 GLN A N 1
ATOM 2197 C CA . GLN A 1 279 ? 3.048 -20.175 -25.457 1.00 85.25 279 GLN A CA 1
ATOM 2198 C C . GLN A 1 279 ? 4.221 -20.769 -24.641 1.00 85.25 279 GLN A C 1
ATOM 2200 O O . GLN A 1 279 ? 5.046 -21.521 -25.152 1.00 85.25 279 GLN A O 1
ATOM 2205 N N . GLY A 1 280 ? 4.313 -20.413 -23.353 1.00 83.44 280 GLY A N 1
ATOM 2206 C CA . GLY A 1 280 ? 5.353 -20.909 -22.444 1.00 83.44 280 GLY A CA 1
ATOM 2207 C C . GLY A 1 280 ? 6.721 -20.228 -22.569 1.00 83.44 280 GLY A C 1
ATOM 2208 O O . GLY A 1 280 ? 7.641 -20.622 -21.857 1.00 83.44 280 GLY A O 1
ATOM 2209 N N . LYS A 1 281 ? 6.860 -19.206 -23.421 1.00 86.69 281 LYS A N 1
ATOM 2210 C CA . LYS A 1 281 ? 8.080 -18.401 -23.578 1.00 86.69 281 LYS A CA 1
ATOM 2211 C C . LYS A 1 281 ? 7.836 -16.956 -23.163 1.00 86.69 281 LYS A C 1
ATOM 2213 O O . LYS A 1 281 ? 6.717 -16.457 -23.288 1.00 86.69 281 LYS A O 1
ATOM 2218 N N . ASN A 1 282 ? 8.876 -16.281 -22.682 1.00 90.31 282 ASN A N 1
ATOM 2219 C CA . ASN A 1 282 ? 8.800 -14.844 -22.432 1.00 90.31 282 ASN A CA 1
ATOM 2220 C C . ASN A 1 282 ? 8.983 -14.080 -23.745 1.00 90.31 282 ASN A C 1
ATOM 2222 O O . ASN A 1 282 ? 9.882 -14.384 -24.526 1.00 90.31 282 ASN A O 1
ATOM 2226 N N . ILE A 1 283 ? 8.130 -13.087 -23.962 1.00 91.56 283 ILE A N 1
ATOM 2227 C CA . ILE A 1 283 ? 8.165 -12.160 -25.090 1.00 91.56 283 ILE A CA 1
ATOM 2228 C C . ILE A 1 283 ? 8.224 -10.748 -24.514 1.00 91.56 283 ILE A C 1
ATOM 2230 O O . ILE A 1 283 ? 7.495 -10.433 -23.571 1.00 91.56 283 ILE A O 1
ATOM 2234 N N . ALA A 1 284 ? 9.098 -9.920 -25.072 1.00 93.06 284 ALA A N 1
ATOM 2235 C CA . ALA A 1 284 ? 9.208 -8.503 -24.757 1.00 93.06 284 ALA A CA 1
ATOM 2236 C C . ALA A 1 284 ? 9.063 -7.702 -26.054 1.00 93.06 284 ALA A C 1
ATOM 2238 O O . ALA A 1 284 ? 9.639 -8.075 -27.079 1.00 93.06 284 ALA A O 1
ATOM 2239 N N . HIS A 1 285 ? 8.277 -6.635 -26.002 1.00 93.31 285 HIS A N 1
ATOM 2240 C CA . HIS A 1 285 ? 8.044 -5.724 -27.116 1.00 93.31 285 HIS A CA 1
ATOM 2241 C C . HIS A 1 285 ? 8.847 -4.441 -26.955 1.00 93.31 285 HIS A C 1
ATOM 2243 O O . HIS A 1 285 ? 9.162 -4.036 -25.840 1.00 93.31 285 HIS A O 1
ATOM 2249 N N . VAL A 1 286 ? 9.149 -3.782 -28.076 1.00 93.31 286 VAL A N 1
ATOM 2250 C CA . VAL A 1 286 ? 9.941 -2.543 -28.067 1.00 93.31 286 VAL A CA 1
ATOM 2251 C C . VAL A 1 286 ? 9.199 -1.326 -27.492 1.00 93.31 286 VAL A C 1
ATOM 2253 O O . VAL A 1 286 ? 9.842 -0.352 -27.111 1.00 93.31 286 VAL A O 1
ATOM 2256 N N . ASP A 1 287 ? 7.876 -1.398 -27.311 1.00 91.81 287 ASP A N 1
ATOM 2257 C CA . ASP A 1 287 ? 7.068 -0.426 -26.550 1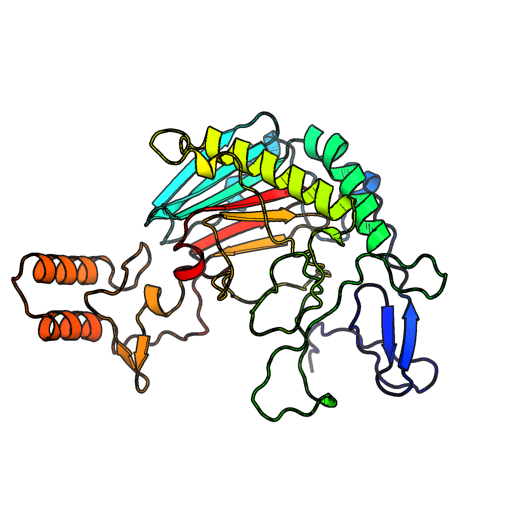.00 91.81 287 ASP A CA 1
ATOM 2258 C C . ASP A 1 287 ? 6.841 -0.817 -25.083 1.00 91.81 287 ASP A C 1
ATOM 2260 O O . ASP A 1 287 ? 6.171 -0.074 -24.364 1.00 91.81 287 ASP A O 1
ATOM 2264 N N . ASP A 1 288 ? 7.349 -1.963 -24.612 1.00 91.44 288 ASP A N 1
ATOM 2265 C CA . ASP A 1 288 ? 7.196 -2.310 -23.200 1.00 91.44 288 ASP A CA 1
ATOM 2266 C C . ASP A 1 288 ? 7.894 -1.250 -22.330 1.00 91.44 288 ASP A C 1
ATOM 2268 O O . ASP A 1 288 ? 9.005 -0.798 -22.616 1.00 91.44 288 ASP A O 1
ATOM 2272 N N . VAL A 1 289 ? 7.238 -0.862 -21.234 1.00 90.75 289 VAL A N 1
ATOM 2273 C CA . VAL A 1 289 ? 7.817 0.068 -20.259 1.00 90.75 289 VAL A CA 1
ATOM 2274 C C . VAL A 1 289 ? 9.014 -0.605 -19.590 1.00 90.75 289 VAL A C 1
ATOM 2276 O O . VAL A 1 289 ? 8.860 -1.616 -18.898 1.00 90.75 289 VAL A O 1
ATOM 2279 N N . ILE A 1 290 ? 10.201 -0.030 -19.777 1.00 91.31 290 ILE A N 1
ATOM 2280 C CA . ILE A 1 290 ? 11.437 -0.485 -19.139 1.00 91.31 290 ILE A CA 1
ATOM 2281 C C . ILE A 1 290 ? 11.676 0.374 -17.899 1.00 91.31 290 ILE A C 1
ATOM 2283 O O . ILE A 1 290 ? 11.778 1.600 -17.966 1.00 91.31 290 ILE A O 1
ATOM 2287 N N . VAL A 1 291 ? 11.736 -0.283 -16.746 1.00 90.25 291 VAL A N 1
ATOM 2288 C CA . VAL A 1 291 ? 11.981 0.355 -15.445 1.00 90.25 291 VAL A CA 1
ATOM 2289 C C . VAL A 1 291 ? 13.224 -0.225 -14.786 1.00 90.25 291 VAL A C 1
ATOM 2291 O O . VAL A 1 291 ? 13.648 -1.336 -15.123 1.00 90.25 291 VAL A O 1
ATOM 2294 N N . LYS A 1 292 ? 13.777 0.484 -13.800 1.00 88.00 292 LYS A N 1
ATOM 2295 C CA . LYS A 1 292 ? 14.934 -0.001 -13.046 1.00 88.00 292 LYS A CA 1
ATOM 2296 C C . LYS A 1 292 ? 14.644 -1.364 -12.416 1.00 88.00 292 LYS A C 1
ATOM 2298 O O . LYS A 1 292 ? 13.613 -1.550 -11.770 1.00 88.00 292 LYS A O 1
ATOM 2303 N N . GLY A 1 293 ? 15.557 -2.318 -12.584 1.00 86.00 293 GLY A N 1
ATOM 2304 C CA . GLY A 1 293 ? 15.380 -3.701 -12.118 1.00 86.00 293 GLY A CA 1
ATOM 2305 C C . GLY A 1 293 ? 14.720 -4.632 -13.144 1.00 86.00 293 GLY A C 1
ATOM 2306 O O . GLY A 1 293 ? 14.513 -5.815 -12.856 1.00 86.00 293 GLY A O 1
ATOM 2307 N N . THR A 1 294 ? 14.430 -4.139 -14.351 1.00 90.69 294 THR A N 1
ATOM 2308 C CA . THR A 1 294 ? 14.074 -4.985 -15.498 1.00 90.69 294 THR A CA 1
ATOM 2309 C C . THR A 1 294 ? 15.249 -5.906 -15.844 1.00 90.69 294 THR A C 1
ATOM 2311 O O . THR A 1 294 ? 16.410 -5.505 -15.842 1.00 90.69 294 THR A O 1
ATOM 2314 N N . LEU A 1 295 ? 14.987 -7.175 -16.160 1.00 90.31 295 LEU A N 1
ATOM 2315 C CA . LEU A 1 295 ? 16.033 -8.058 -16.669 1.00 90.31 295 LEU A CA 1
ATOM 2316 C C . LEU A 1 295 ? 16.489 -7.573 -18.040 1.00 90.31 295 LEU A C 1
ATOM 2318 O O . LEU A 1 295 ? 15.650 -7.366 -18.924 1.00 90.31 295 LEU A O 1
ATOM 2322 N N . LYS A 1 296 ? 17.815 -7.488 -18.207 1.00 92.88 296 LYS A N 1
ATOM 2323 C CA . LYS A 1 296 ? 18.460 -6.990 -19.428 1.00 92.88 296 LYS A CA 1
ATOM 2324 C C . LYS A 1 296 ? 18.083 -5.538 -19.733 1.00 92.88 296 LYS A C 1
ATOM 2326 O O . LYS A 1 296 ? 17.796 -5.193 -20.871 1.00 92.88 296 LYS A O 1
ATOM 2331 N N . GLU A 1 297 ? 18.003 -4.724 -18.677 1.00 93.25 297 GLU A N 1
ATOM 2332 C CA . GLU A 1 297 ? 17.607 -3.313 -18.722 1.00 93.25 297 GLU A CA 1
ATOM 2333 C C . GLU A 1 297 ? 18.413 -2.514 -19.751 1.00 93.25 297 GLU A C 1
ATOM 2335 O O . GLU A 1 297 ? 17.819 -1.944 -20.660 1.00 93.25 297 GLU A O 1
ATOM 2340 N N . GLU A 1 298 ? 19.745 -2.530 -19.657 1.00 95.00 298 GLU A N 1
ATOM 2341 C CA . GLU A 1 298 ? 20.632 -1.777 -20.554 1.00 95.00 298 GLU A CA 1
ATOM 2342 C C . GLU A 1 298 ? 20.479 -2.225 -22.012 1.00 95.00 298 GLU A C 1
ATOM 2344 O O . GLU A 1 298 ? 20.284 -1.394 -22.899 1.00 95.00 298 GLU A O 1
ATOM 2349 N N . GLU A 1 299 ? 20.484 -3.539 -22.268 1.00 96.69 299 GLU A N 1
ATOM 2350 C CA . GLU A 1 299 ? 20.352 -4.067 -23.628 1.00 96.69 299 GLU A CA 1
ATOM 2351 C C . GLU A 1 299 ? 18.974 -3.754 -24.236 1.00 96.69 299 GLU A C 1
ATOM 2353 O O . GLU A 1 299 ? 18.867 -3.459 -25.427 1.00 96.69 299 GLU A O 1
ATOM 2358 N N . LYS A 1 300 ? 17.907 -3.783 -23.428 1.00 95.81 300 LYS A N 1
ATOM 2359 C CA . LYS A 1 300 ? 16.564 -3.394 -23.875 1.00 95.81 300 LYS A CA 1
ATOM 2360 C C . LYS A 1 300 ? 16.487 -1.896 -24.173 1.00 95.81 300 LYS A C 1
ATOM 2362 O O . LYS A 1 300 ? 15.963 -1.533 -25.222 1.00 95.81 300 LYS A O 1
ATOM 2367 N N . LEU A 1 301 ? 17.024 -1.038 -23.303 1.00 95.56 301 LEU A N 1
ATOM 2368 C CA . LEU A 1 301 ? 17.047 0.413 -23.531 1.00 95.56 301 LEU A CA 1
ATOM 2369 C C . LEU A 1 301 ? 17.806 0.765 -24.814 1.00 95.56 301 LEU A C 1
ATOM 2371 O O . LEU A 1 301 ? 17.339 1.600 -25.584 1.00 95.56 301 LEU A O 1
ATOM 2375 N N . GLN A 1 302 ? 18.918 0.080 -25.089 1.00 96.88 302 GLN A N 1
ATOM 2376 C CA . GLN A 1 302 ? 19.660 0.255 -26.335 1.00 96.88 302 GLN A CA 1
ATOM 2377 C C . GLN A 1 302 ? 18.813 -0.109 -27.565 1.00 96.88 302 GLN A C 1
ATOM 2379 O O . GLN A 1 302 ? 18.730 0.677 -28.505 1.00 96.88 302 GLN A O 1
ATOM 2384 N N . ILE A 1 303 ? 18.140 -1.266 -27.556 1.00 97.00 303 ILE A N 1
ATOM 2385 C CA . ILE A 1 303 ? 17.260 -1.670 -28.668 1.00 97.00 303 ILE A CA 1
ATOM 2386 C C . ILE A 1 303 ? 16.111 -0.666 -28.855 1.00 97.00 303 ILE A C 1
ATOM 2388 O O . ILE A 1 303 ? 15.744 -0.354 -29.987 1.00 97.00 303 ILE A O 1
ATOM 2392 N N . GLN A 1 304 ? 15.544 -0.152 -27.759 1.00 96.50 304 GLN A N 1
ATOM 2393 C CA . GLN A 1 304 ? 14.481 0.850 -27.814 1.00 96.50 304 GLN A CA 1
ATOM 2394 C C . GLN A 1 304 ? 14.975 2.171 -28.417 1.00 96.50 304 GLN A C 1
ATOM 2396 O O . GLN A 1 304 ? 14.280 2.741 -29.253 1.00 96.50 304 GLN A O 1
ATOM 2401 N N . ALA A 1 305 ? 16.178 2.623 -28.054 1.00 96.50 305 ALA A N 1
ATOM 2402 C CA . ALA A 1 305 ? 16.800 3.810 -28.638 1.00 96.50 305 ALA A CA 1
ATOM 2403 C C . ALA A 1 305 ? 17.040 3.643 -30.148 1.00 96.50 305 ALA A C 1
ATOM 2405 O O . ALA A 1 305 ? 16.590 4.477 -30.929 1.00 96.50 305 ALA A O 1
ATOM 2406 N N . GLU A 1 306 ? 17.631 2.521 -30.575 1.00 96.31 306 GLU A N 1
ATOM 2407 C CA . GLU A 1 306 ? 17.859 2.216 -31.998 1.00 96.31 306 GLU A CA 1
ATOM 2408 C C . GLU A 1 306 ? 16.546 2.187 -32.805 1.00 96.31 306 GLU A C 1
ATOM 2410 O O . GLU A 1 306 ? 16.495 2.633 -33.952 1.00 96.31 306 GLU A O 1
ATOM 2415 N N . PHE A 1 307 ? 15.460 1.671 -32.222 1.00 96.81 307 PHE A N 1
ATOM 2416 C CA . PHE A 1 307 ? 14.136 1.708 -32.844 1.00 96.81 307 PHE A CA 1
ATOM 2417 C C . PHE A 1 307 ? 13.580 3.137 -32.954 1.00 96.81 307 PHE A C 1
ATOM 2419 O O . PHE A 1 307 ? 13.093 3.517 -34.019 1.00 96.81 307 PHE A O 1
ATOM 2426 N N . LEU A 1 308 ? 13.671 3.939 -31.887 1.00 94.88 308 LEU A N 1
ATOM 2427 C CA . LEU A 1 308 ? 13.198 5.331 -31.875 1.00 94.88 308 LEU A CA 1
ATOM 2428 C C . LEU A 1 308 ? 13.978 6.226 -32.850 1.00 94.88 308 LEU A C 1
ATOM 2430 O O . LEU A 1 308 ? 13.405 7.146 -33.430 1.00 94.88 308 LEU A O 1
ATOM 2434 N N . GLU A 1 309 ? 15.255 5.927 -33.074 1.00 96.06 309 GLU A N 1
ATOM 2435 C CA . GLU A 1 309 ? 16.106 6.579 -34.077 1.00 96.06 309 GLU A CA 1
ATOM 2436 C C . GLU A 1 309 ? 15.813 6.112 -35.516 1.00 96.06 309 GLU A C 1
ATOM 2438 O O . GLU A 1 309 ? 16.373 6.646 -36.473 1.00 96.06 309 GLU A O 1
ATOM 2443 N N . GLY A 1 310 ? 14.927 5.126 -35.696 1.00 94.38 310 GLY A N 1
ATOM 2444 C CA . GLY A 1 310 ? 14.563 4.576 -37.001 1.00 94.38 310 GLY A CA 1
ATOM 2445 C C . GLY A 1 310 ? 15.614 3.638 -37.602 1.00 94.38 310 GLY A C 1
ATOM 2446 O O . GLY A 1 310 ? 15.521 3.302 -38.782 1.00 94.38 310 GLY A O 1
ATOM 2447 N N . ALA A 1 311 ? 16.601 3.195 -36.815 1.00 94.81 311 ALA A N 1
ATOM 2448 C CA . ALA A 1 311 ? 17.661 2.297 -37.273 1.00 94.81 311 ALA A CA 1
ATOM 2449 C C . ALA A 1 311 ? 17.175 0.854 -37.489 1.00 94.81 311 ALA A C 1
ATOM 2451 O O . ALA A 1 311 ? 17.824 0.083 -38.193 1.00 94.81 311 ALA A O 1
ATOM 2452 N N . THR A 1 312 ? 16.038 0.476 -36.896 1.00 95.00 312 THR A N 1
ATOM 2453 C CA . THR A 1 312 ? 15.448 -0.864 -37.020 1.00 95.00 312 THR A CA 1
ATOM 2454 C C . THR A 1 312 ? 13.936 -0.801 -37.202 1.00 95.00 312 THR A C 1
ATOM 2456 O O . THR A 1 312 ? 13.277 0.165 -36.814 1.00 95.00 312 THR A O 1
ATOM 2459 N N . SER A 1 313 ? 13.360 -1.851 -37.791 1.00 96.31 313 SER A N 1
ATOM 2460 C CA . SER A 1 313 ? 11.902 -1.985 -37.876 1.00 96.31 313 SER A CA 1
ATOM 2461 C C . SER A 1 313 ? 11.295 -2.470 -36.553 1.00 96.31 313 SER A C 1
ATOM 2463 O O . SER A 1 313 ? 11.949 -3.154 -35.767 1.00 96.31 313 SER A O 1
ATOM 2465 N N . TRP A 1 314 ? 10.000 -2.205 -36.343 1.00 96.12 314 TRP A N 1
ATOM 2466 C CA . TRP A 1 314 ? 9.248 -2.679 -35.170 1.00 96.12 314 TRP A CA 1
ATOM 2467 C C . TRP A 1 314 ? 9.412 -4.186 -34.902 1.00 96.12 314 TRP A C 1
ATOM 2469 O O . TRP A 1 314 ? 9.656 -4.613 -33.769 1.00 96.12 314 TRP A O 1
ATOM 2479 N N . ASN A 1 315 ? 9.284 -4.996 -35.958 1.00 96.44 315 ASN A N 1
ATOM 2480 C CA . ASN A 1 315 ? 9.362 -6.454 -35.871 1.00 96.44 315 ASN A CA 1
ATOM 2481 C C . ASN A 1 315 ? 10.774 -6.921 -35.510 1.00 96.44 315 ASN A C 1
ATOM 2483 O O . ASN A 1 315 ? 10.933 -7.826 -34.696 1.00 96.44 315 ASN A O 1
ATOM 2487 N N . GLU A 1 316 ? 11.791 -6.288 -36.092 1.00 96.56 316 GLU A N 1
ATOM 2488 C CA . GLU A 1 316 ? 13.192 -6.604 -35.823 1.00 96.56 316 GLU A CA 1
ATOM 2489 C C . GLU A 1 316 ? 13.580 -6.257 -34.382 1.00 96.56 316 GLU A C 1
ATOM 2491 O O . GLU A 1 316 ? 14.133 -7.098 -33.671 1.00 96.56 316 GLU A O 1
ATOM 2496 N N . ALA A 1 317 ? 13.230 -5.056 -33.915 1.00 95.88 317 ALA A N 1
ATOM 2497 C CA . ALA A 1 317 ? 13.504 -4.624 -32.549 1.00 95.88 317 ALA A CA 1
ATOM 2498 C C . ALA A 1 317 ? 12.779 -5.498 -31.512 1.00 95.88 317 ALA A C 1
ATOM 2500 O O . ALA A 1 317 ? 13.378 -5.932 -30.526 1.00 95.88 317 ALA A O 1
ATOM 2501 N N . THR A 1 318 ? 11.508 -5.831 -31.763 1.00 95.50 318 THR A N 1
ATOM 2502 C CA . THR A 1 318 ? 10.721 -6.727 -30.900 1.00 95.50 318 THR A CA 1
ATOM 2503 C C . THR A 1 318 ? 11.314 -8.138 -30.844 1.00 95.50 318 THR A C 1
ATOM 2505 O O . THR A 1 318 ? 11.392 -8.730 -29.765 1.00 95.50 318 THR A O 1
ATOM 2508 N N . GLU A 1 319 ? 11.772 -8.689 -31.973 1.00 96.12 319 GLU A N 1
ATOM 2509 C CA . GLU A 1 319 ? 12.415 -10.009 -31.995 1.00 96.12 319 GLU A CA 1
ATOM 2510 C C . GLU A 1 319 ? 13.736 -9.993 -31.218 1.00 96.12 319 GLU A C 1
ATOM 2512 O O . GLU A 1 319 ? 13.977 -10.891 -30.406 1.00 96.12 319 GLU A O 1
ATOM 2517 N N . ARG A 1 320 ? 14.549 -8.938 -31.377 1.00 96.69 320 ARG A N 1
ATOM 2518 C CA . ARG A 1 320 ? 15.784 -8.740 -30.601 1.00 96.69 320 ARG A CA 1
ATOM 2519 C C . ARG A 1 320 ? 15.504 -8.642 -29.101 1.00 96.69 320 ARG A C 1
ATOM 2521 O O . ARG A 1 320 ? 16.155 -9.334 -28.321 1.00 96.69 320 ARG A O 1
ATOM 2528 N N . MET A 1 321 ? 14.511 -7.853 -28.685 1.00 95.56 321 MET A N 1
ATOM 2529 C CA . MET A 1 321 ? 14.117 -7.758 -27.274 1.00 95.56 321 MET A CA 1
ATOM 2530 C C . MET A 1 321 ? 13.615 -9.088 -26.720 1.00 95.56 321 MET A C 1
ATOM 2532 O O . MET A 1 321 ? 13.989 -9.494 -25.619 1.00 95.56 321 MET A O 1
ATOM 2536 N N . SER A 1 322 ? 12.784 -9.791 -27.484 1.00 95.00 322 SER A N 1
ATOM 2537 C CA . SER A 1 322 ? 12.268 -11.096 -27.088 1.00 95.00 322 SER A CA 1
ATOM 2538 C C . SER A 1 322 ? 13.382 -12.132 -26.965 1.00 95.00 322 SER A C 1
ATOM 2540 O O . SER A 1 322 ? 13.364 -12.923 -26.023 1.00 95.00 322 SER A O 1
ATOM 2542 N N . ALA A 1 323 ? 14.382 -12.114 -27.851 1.00 95.50 323 ALA A N 1
ATOM 2543 C CA . ALA A 1 323 ? 15.535 -13.010 -27.787 1.00 95.50 323 ALA A CA 1
ATOM 2544 C C . ALA A 1 323 ? 16.333 -12.867 -26.476 1.00 95.50 323 ALA A C 1
ATOM 2546 O O . ALA A 1 323 ? 16.824 -13.870 -25.963 1.00 95.50 323 ALA A O 1
ATOM 2547 N N . LEU A 1 324 ? 16.388 -11.668 -25.876 1.00 94.88 324 LEU A N 1
ATOM 2548 C CA . LEU A 1 324 ? 17.065 -11.442 -24.589 1.00 94.88 324 LEU A CA 1
ATOM 2549 C C . LEU A 1 324 ? 16.429 -12.209 -23.421 1.00 94.88 324 LEU A C 1
ATOM 2551 O O . LEU A 1 324 ? 17.108 -12.502 -22.436 1.00 94.88 324 LEU A O 1
ATOM 2555 N N . VAL A 1 325 ? 15.126 -12.500 -23.496 1.00 93.06 325 VAL A N 1
ATOM 2556 C CA . VAL A 1 325 ? 14.347 -13.021 -22.359 1.00 93.06 325 VAL A CA 1
ATOM 2557 C C . VAL A 1 325 ? 13.689 -14.375 -22.609 1.00 93.06 325 VAL A C 1
ATOM 2559 O O . VAL A 1 325 ? 13.259 -15.025 -21.652 1.00 93.06 325 VAL A O 1
ATOM 2562 N N . ARG A 1 326 ? 13.636 -14.820 -23.870 1.00 91.12 326 ARG A N 1
ATOM 2563 C CA . ARG A 1 326 ? 12.922 -16.017 -24.344 1.00 91.12 326 ARG A CA 1
ATOM 2564 C C . ARG A 1 326 ? 13.189 -17.263 -23.507 1.00 91.12 326 ARG A C 1
ATOM 2566 O O . ARG A 1 326 ? 12.241 -17.953 -23.134 1.00 91.12 326 ARG A O 1
ATOM 2573 N N . ASP A 1 327 ? 14.459 -17.500 -23.188 1.00 87.31 327 ASP A N 1
ATOM 2574 C CA . ASP A 1 327 ? 14.925 -18.712 -22.507 1.00 87.31 327 ASP A CA 1
ATOM 2575 C C . ASP A 1 327 ? 15.160 -18.512 -21.000 1.00 87.31 327 ASP A C 1
ATOM 2577 O O . ASP A 1 327 ? 15.577 -19.434 -20.290 1.00 87.31 327 ASP A O 1
ATOM 2581 N N . ILE A 1 328 ? 14.859 -17.319 -20.471 1.00 86.69 328 ILE A N 1
ATOM 2582 C CA . ILE A 1 328 ? 14.979 -17.044 -19.041 1.00 86.69 328 ILE A CA 1
ATOM 2583 C C . ILE A 1 328 ? 13.868 -17.783 -18.294 1.00 86.69 328 ILE A C 1
ATOM 2585 O O . ILE A 1 328 ? 12.685 -17.447 -18.377 1.00 86.69 328 ILE A O 1
ATOM 2589 N N . LYS A 1 329 ? 14.261 -18.767 -17.482 1.00 79.88 329 LYS A N 1
ATOM 2590 C CA . LYS A 1 329 ? 13.358 -19.466 -16.564 1.00 79.88 329 LYS A CA 1
ATOM 2591 C C . LYS A 1 329 ? 13.051 -18.582 -15.356 1.00 79.88 329 LYS A C 1
ATOM 2593 O O . LYS A 1 329 ? 13.698 -18.682 -14.317 1.00 79.88 329 LYS A O 1
ATOM 2598 N N . CYS A 1 330 ? 12.046 -17.725 -15.494 1.00 71.69 330 CYS A N 1
ATOM 2599 C CA . CYS A 1 330 ? 11.465 -16.968 -14.392 1.00 71.69 330 CYS A CA 1
ATOM 2600 C C . CYS A 1 330 ? 10.067 -17.508 -14.084 1.00 71.69 330 CYS A C 1
ATOM 2602 O O . CYS A 1 330 ? 9.250 -17.686 -14.984 1.00 71.69 330 CYS A O 1
ATOM 2604 N N . SER A 1 331 ? 9.783 -17.797 -12.815 1.00 69.88 331 SER A N 1
ATOM 2605 C CA . SER A 1 331 ? 8.428 -18.164 -12.418 1.00 69.88 331 SER A CA 1
ATOM 2606 C C . SER A 1 331 ? 7.596 -16.897 -12.249 1.00 69.88 331 SER A C 1
ATOM 2608 O O . SER A 1 331 ? 8.015 -15.968 -11.562 1.00 69.88 331 SER A O 1
ATOM 2610 N N . GLN A 1 332 ? 6.355 -16.898 -12.742 1.00 64.81 332 GLN A N 1
ATOM 2611 C CA . GLN A 1 332 ? 5.375 -15.862 -12.382 1.00 64.81 332 GLN A CA 1
ATOM 2612 C C . GLN A 1 332 ? 5.150 -15.762 -10.864 1.00 64.81 332 GLN A C 1
ATOM 2614 O O . GLN A 1 332 ? 4.682 -14.739 -10.380 1.00 64.81 332 GLN A O 1
ATOM 2619 N N . ARG A 1 333 ? 5.493 -16.814 -10.104 1.00 65.38 333 ARG A N 1
ATOM 2620 C CA . ARG A 1 333 ? 5.409 -16.843 -8.636 1.00 65.38 333 ARG A CA 1
ATOM 2621 C C . ARG A 1 333 ? 6.681 -16.351 -7.942 1.00 65.38 333 ARG A C 1
ATOM 2623 O O . ARG A 1 333 ? 6.632 -16.078 -6.748 1.00 65.38 333 ARG A O 1
ATOM 2630 N N . SER A 1 334 ? 7.813 -16.269 -8.647 1.00 67.56 334 SER A N 1
ATOM 2631 C CA . SER A 1 334 ? 9.067 -15.744 -8.094 1.00 67.56 334 SER A CA 1
ATOM 2632 C C . SER A 1 334 ? 9.109 -14.233 -8.282 1.00 67.56 334 SER A C 1
ATOM 2634 O O . SER A 1 334 ? 9.689 -13.723 -9.242 1.00 67.56 334 SER A O 1
ATOM 2636 N N . VAL A 1 335 ? 8.434 -13.542 -7.373 1.00 78.44 335 VAL A N 1
ATOM 2637 C CA . VAL A 1 335 ? 8.421 -12.085 -7.280 1.00 78.44 335 VAL A CA 1
ATOM 2638 C C . VAL A 1 335 ? 9.643 -11.658 -6.461 1.00 78.44 335 VAL A C 1
ATOM 2640 O O . VAL A 1 335 ? 9.823 -12.115 -5.333 1.00 78.44 335 VAL A O 1
ATOM 2643 N N . GLU A 1 336 ? 10.525 -10.854 -7.053 1.00 84.31 336 GLU A N 1
ATOM 2644 C CA . GLU A 1 336 ? 11.736 -10.358 -6.392 1.00 84.31 336 GLU A CA 1
ATOM 2645 C C . GLU A 1 336 ? 11.430 -9.030 -5.704 1.00 84.31 336 GLU A C 1
ATOM 2647 O O . GLU A 1 336 ? 11.052 -8.061 -6.360 1.00 84.31 336 GLU A O 1
ATOM 2652 N N . THR A 1 337 ? 11.566 -8.998 -4.379 1.00 89.25 337 THR A N 1
ATOM 2653 C CA . THR A 1 337 ? 11.323 -7.796 -3.580 1.00 89.25 337 THR A CA 1
ATOM 2654 C C . THR A 1 337 ? 12.374 -6.731 -3.882 1.00 89.25 337 THR A C 1
ATOM 2656 O O . THR A 1 337 ? 13.563 -6.961 -3.671 1.00 89.25 337 THR A O 1
ATOM 2659 N N . ILE A 1 338 ? 11.927 -5.558 -4.330 1.00 90.88 338 ILE A N 1
ATOM 2660 C CA . ILE A 1 338 ? 12.788 -4.403 -4.628 1.00 90.88 338 ILE A CA 1
ATOM 2661 C C . ILE A 1 338 ? 12.800 -3.378 -3.496 1.00 90.88 338 ILE A C 1
ATOM 2663 O O . ILE A 1 338 ? 13.727 -2.581 -3.396 1.00 90.88 338 ILE A O 1
ATOM 2667 N N . LEU A 1 339 ? 11.772 -3.381 -2.654 1.00 91.81 339 LEU A N 1
ATOM 2668 C CA . LEU A 1 339 ? 11.652 -2.485 -1.516 1.00 91.81 339 LEU A CA 1
ATOM 2669 C C . LEU A 1 339 ? 10.897 -3.216 -0.414 1.00 91.81 339 LEU A C 1
ATOM 2671 O O . LEU A 1 339 ? 9.908 -3.891 -0.681 1.00 91.81 339 LEU A O 1
ATOM 2675 N N . LYS A 1 340 ? 11.364 -3.109 0.823 1.00 91.50 340 LYS A N 1
ATOM 2676 C CA . LYS A 1 340 ? 10.681 -3.636 2.000 1.00 91.50 340 LYS A CA 1
ATOM 2677 C C . LYS A 1 340 ? 10.925 -2.715 3.177 1.00 91.50 340 LYS A C 1
ATOM 2679 O O . LYS A 1 340 ? 12.071 -2.343 3.410 1.00 91.50 340 LYS A O 1
ATOM 2684 N N . PHE A 1 341 ? 9.872 -2.406 3.922 1.00 88.31 341 PHE A N 1
ATOM 2685 C CA . PHE A 1 341 ? 9.944 -1.549 5.101 1.00 88.31 341 PHE A CA 1
ATOM 2686 C C . PHE A 1 341 ? 8.894 -1.948 6.152 1.00 88.31 341 PHE A C 1
ATOM 2688 O O . PHE A 1 341 ? 7.897 -2.606 5.819 1.00 88.31 341 PHE A O 1
ATOM 2695 N N . PRO A 1 342 ? 9.131 -1.614 7.432 1.00 86.44 342 PRO A N 1
ATOM 2696 C CA . PRO A 1 342 ? 8.172 -1.846 8.502 1.00 86.44 342 PRO A CA 1
ATOM 2697 C C . PRO A 1 342 ? 7.012 -0.845 8.444 1.00 86.44 342 PRO A C 1
ATOM 2699 O O . PRO A 1 342 ? 7.186 0.306 8.055 1.00 86.44 342 PRO A O 1
ATOM 2702 N N . LEU A 1 343 ? 5.845 -1.292 8.896 1.00 87.75 343 LEU A N 1
ATOM 2703 C CA . LEU A 1 343 ? 4.661 -0.477 9.152 1.00 87.75 343 LEU A CA 1
ATOM 2704 C C . LEU A 1 343 ? 4.274 -0.635 10.634 1.00 87.75 343 LEU A C 1
ATOM 2706 O O . LEU A 1 343 ? 3.476 -1.519 10.966 1.00 87.75 343 LEU A O 1
ATOM 2710 N N . PRO A 1 344 ? 4.917 0.112 11.552 1.00 80.62 344 PRO A N 1
ATOM 2711 C CA . PRO A 1 344 ? 4.547 0.136 12.969 1.00 80.62 344 PRO A CA 1
ATOM 2712 C C . PRO A 1 344 ? 3.209 0.858 13.200 1.00 80.62 344 PRO A C 1
ATOM 2714 O O . PRO A 1 344 ? 2.609 1.405 12.272 1.00 80.62 344 PRO A O 1
ATOM 2717 N N . PHE A 1 345 ? 2.766 0.896 14.460 1.00 81.94 345 PHE A N 1
ATOM 2718 C CA . PHE A 1 345 ? 1.620 1.702 14.876 1.00 81.94 345 PHE A CA 1
ATOM 2719 C C . PHE A 1 345 ? 1.789 3.166 14.443 1.00 81.94 345 PHE A C 1
ATOM 2721 O O . PHE A 1 345 ? 2.810 3.793 14.714 1.00 81.94 345 PHE A O 1
ATOM 2728 N N . GLY A 1 346 ? 0.775 3.692 13.766 1.00 85.06 346 GLY A N 1
ATOM 2729 C CA . GLY A 1 346 ? 0.695 5.056 13.261 1.00 85.06 346 GLY A CA 1
ATOM 2730 C C . GLY A 1 346 ? 1.540 5.363 12.031 1.00 85.06 346 GLY A C 1
ATOM 2731 O O . GLY A 1 346 ? 1.543 6.509 11.581 1.00 85.06 346 GLY A O 1
ATOM 2732 N N . ALA A 1 347 ? 2.223 4.370 11.453 1.00 90.12 347 ALA A N 1
ATOM 2733 C CA . ALA A 1 347 ? 2.920 4.574 10.192 1.00 90.12 347 ALA A CA 1
ATOM 2734 C C . ALA A 1 347 ? 1.939 4.916 9.072 1.00 90.12 347 ALA A C 1
ATOM 2736 O O . ALA A 1 347 ? 0.926 4.234 8.888 1.00 90.12 347 ALA A O 1
ATOM 2737 N N . VAL A 1 348 ? 2.288 5.943 8.304 1.00 95.31 348 VAL A N 1
ATOM 2738 C CA . VAL A 1 348 ? 1.576 6.339 7.091 1.00 95.31 348 VAL A CA 1
ATOM 2739 C C . VAL A 1 348 ? 2.383 5.871 5.896 1.00 95.31 348 VAL A C 1
ATOM 2741 O O . VAL A 1 348 ? 3.590 6.066 5.836 1.00 95.31 348 VAL A O 1
ATOM 2744 N N . MET A 1 349 ? 1.731 5.260 4.920 1.00 96.12 349 MET A N 1
ATOM 2745 C CA . MET A 1 349 ? 2.326 4.978 3.620 1.00 96.12 349 MET A CA 1
ATOM 2746 C C . MET A 1 349 ? 1.558 5.746 2.557 1.00 96.12 349 MET A C 1
ATOM 2748 O O . MET A 1 349 ? 0.331 5.774 2.589 1.00 96.12 349 MET A O 1
ATOM 2752 N N . VAL A 1 350 ? 2.284 6.320 1.603 1.00 94.75 350 VAL A N 1
ATOM 2753 C CA . VAL A 1 350 ? 1.737 7.003 0.432 1.00 94.75 350 VAL A CA 1
ATOM 2754 C C . VAL A 1 350 ? 2.384 6.409 -0.812 1.00 94.75 350 VAL A C 1
ATOM 2756 O O . VAL A 1 350 ? 3.588 6.537 -1.022 1.00 94.75 350 VAL A O 1
ATOM 2759 N N . GLN A 1 351 ? 1.592 5.745 -1.640 1.00 93.69 351 GLN A N 1
ATOM 2760 C CA . GLN A 1 351 ? 1.962 5.363 -2.996 1.00 93.69 351 GLN A CA 1
ATOM 2761 C C . GLN A 1 351 ? 1.546 6.504 -3.922 1.00 93.69 351 GLN A C 1
ATOM 2763 O O . GLN A 1 351 ? 0.371 6.855 -3.964 1.00 93.69 351 GLN A O 1
ATOM 2768 N N . GLN A 1 352 ? 2.497 7.087 -4.643 1.00 91.06 352 GLN A N 1
ATOM 2769 C CA . GLN A 1 352 ? 2.272 8.188 -5.572 1.00 91.06 352 GLN A CA 1
ATOM 2770 C C . GLN A 1 352 ? 2.652 7.757 -6.988 1.00 91.06 352 GLN A C 1
ATOM 2772 O O . GLN A 1 352 ? 3.735 7.214 -7.195 1.00 91.06 352 GLN A O 1
ATOM 2777 N N . GLY A 1 353 ? 1.799 8.071 -7.958 1.00 87.75 353 GLY A N 1
ATOM 2778 C CA . GLY A 1 353 ? 2.031 7.878 -9.385 1.00 87.75 353 GLY A CA 1
ATOM 2779 C C . GLY A 1 353 ? 1.005 6.939 -10.012 1.00 87.75 353 GLY A C 1
ATOM 2780 O O . GLY A 1 353 ? 0.829 5.800 -9.580 1.00 87.75 353 GLY A O 1
ATOM 2781 N N . LYS A 1 354 ? 0.360 7.399 -11.090 1.00 82.62 354 LYS A N 1
ATOM 2782 C CA . LYS A 1 354 ? -0.690 6.659 -11.810 1.00 82.62 354 LYS A CA 1
ATOM 2783 C C . LYS A 1 354 ? -0.268 5.257 -12.250 1.00 82.62 354 LYS A C 1
ATOM 2785 O O . LYS A 1 354 ? -1.072 4.332 -12.280 1.00 82.62 354 LYS A O 1
ATOM 2790 N N . SER A 1 355 ? 0.997 5.118 -12.641 1.00 88.12 355 SER A N 1
ATOM 2791 C CA . SER A 1 355 ? 1.539 3.869 -13.180 1.00 88.12 355 SER A CA 1
ATOM 2792 C C . SER A 1 355 ? 2.124 2.950 -12.107 1.00 88.12 355 SER A C 1
ATOM 2794 O O . SER A 1 355 ? 2.479 1.814 -12.418 1.00 88.12 355 SER A O 1
ATOM 2796 N N . LEU A 1 356 ? 2.191 3.387 -10.841 1.00 90.75 356 LEU A N 1
ATOM 2797 C CA . LEU A 1 356 ? 2.816 2.626 -9.761 1.00 90.75 356 LEU A CA 1
ATOM 2798 C C . LEU A 1 356 ? 2.121 1.278 -9.591 1.00 90.75 356 LEU A C 1
ATOM 2800 O O . LEU A 1 356 ? 2.760 0.236 -9.725 1.00 90.75 356 LEU A O 1
ATOM 2804 N N . ASN A 1 357 ? 0.806 1.289 -9.381 1.00 88.94 357 ASN A N 1
ATOM 2805 C CA . ASN A 1 357 ? 0.035 0.057 -9.242 1.00 88.94 357 ASN A CA 1
ATOM 2806 C C . ASN A 1 357 ? -0.083 -0.714 -10.558 1.00 88.94 357 ASN A C 1
ATOM 2808 O O . ASN A 1 357 ? -0.328 -1.916 -10.537 1.00 88.94 357 ASN A O 1
ATOM 2812 N N . GLU A 1 358 ? 0.170 -0.092 -11.711 1.00 89.94 358 GLU A N 1
ATOM 2813 C CA . GLU A 1 358 ? 0.270 -0.822 -12.972 1.00 89.94 358 GLU A CA 1
ATOM 2814 C C . GLU A 1 358 ? 1.559 -1.654 -13.030 1.00 89.94 358 GLU A C 1
ATOM 2816 O O . GLU A 1 358 ? 1.498 -2.818 -13.432 1.00 89.94 358 GLU A O 1
ATOM 2821 N N . ILE A 1 359 ? 2.690 -1.079 -12.604 1.00 91.50 359 ILE A N 1
ATOM 2822 C CA . ILE A 1 359 ? 4.051 -1.619 -12.755 1.00 91.50 359 ILE A CA 1
ATOM 2823 C C . ILE A 1 359 ? 4.446 -2.554 -11.609 1.00 91.50 359 ILE A C 1
ATOM 2825 O O . ILE A 1 359 ? 5.036 -3.622 -11.831 1.00 91.50 359 ILE A O 1
ATOM 2829 N N . TYR A 1 360 ? 4.103 -2.169 -10.386 1.00 92.56 360 TYR A N 1
ATOM 2830 C CA . TYR A 1 360 ? 4.529 -2.826 -9.161 1.00 92.56 360 TYR A CA 1
ATOM 2831 C C . TYR A 1 360 ? 3.388 -3.624 -8.530 1.00 92.56 360 TYR A C 1
ATOM 2833 O O . TYR A 1 360 ? 2.208 -3.369 -8.755 1.00 92.56 360 TYR A O 1
ATOM 2841 N N . VAL A 1 361 ? 3.766 -4.636 -7.758 1.00 92.75 361 VAL A N 1
ATOM 2842 C CA . VAL A 1 361 ? 2.905 -5.334 -6.801 1.00 92.75 361 VAL A CA 1
ATOM 2843 C C . VAL A 1 361 ? 3.466 -5.140 -5.408 1.00 92.75 361 VAL A C 1
ATOM 2845 O O . VAL A 1 361 ? 4.680 -4.967 -5.256 1.00 92.75 361 VAL A O 1
ATOM 2848 N N . HIS A 1 362 ? 2.594 -5.220 -4.414 1.00 92.44 362 HIS A N 1
ATOM 2849 C CA . HIS A 1 362 ? 2.944 -5.133 -3.010 1.00 92.44 362 HIS A CA 1
ATOM 2850 C C . HIS A 1 362 ? 2.298 -6.231 -2.151 1.00 92.44 362 HIS A C 1
ATOM 2852 O O . HIS A 1 362 ? 1.329 -6.888 -2.623 1.00 92.44 362 HIS A O 1
#

Organism: NCBI:txid3040156

Radius of gyration: 22.96 Å; chains: 1; bounding box: 46×58×66 Å

InterPro domains:
  IPR037151 Alpha-ketoglutarate-dependent dioxygenase AlkB-like superfamily [G3DSA:2.60.120.590] (143-362)

Secondary structure (DSSP, 8-state):
----S----PBPTTT-PBEE--BSSEEEETTT--EEE-------HHHHHHS--TTSTT-----HHHHHHHHHHH-EE-TT--EEEEEE-SSEEEEEEEEETTEEEEEEEEPHHIIIIIIHHHHHHHHHHTS--SSSPPPTT--BPPBB---TT--GGGPPBPSSEE-EEES---SSB---EE-GGGS-HHHHHHHHHHHHHHHHHHHHTTTTSSS-GGGSS---SEE--EE--TT----S--S--TT--SSEEEEE--SS-EEEEEEE-HHHHT-EEETTEEE--TTSPP-TT-TTHHHHHHHHHHHHTTSS-HHHHHHHHHHHHTT----TT-PPEEEEEEE-TT-EEEEE-TTHHHHEE-

Foldseek 3Di:
DPDDPPDPFDADPPPRAGWDCFWDQWTAGPPPRDIGGDPDPPPQVCCLQVHDPPVFDDDHLQAPVNCVVCQVVFKDFAFQFPDWDWFDDPFWIKIWTHRDPQWIKIKTRGHPCCSPPPVNVLLNVVVQQCYDPPPPDGRNQTWGWWFQDDDDPDDPVGTDTALWTKAKEFWDQQPSTDHHYYHNVSDPPSQVSVQVVLQVVQLRVCVRVVVPPDDPPVSNGDDDRMTMDMGHDVPTDHDWAFSLDDGPDDFKDKDWDADAKDKDFKFWQPCQQQRDADPNWHFDFLPRDHTGNRQVRVVSVVLNVCVVVVVDDRVVSRVSSSVSRGPPPDDSRPTDTRIMHMRGHGMMMMIGGPCRRVTMID